Protein AF-A0A8T5IYL7-F1 (afdb_monomer)

pLDDT: mean 80.68, std 19.48, range [31.55, 97.94]

Secondary structure (DSSP, 8-state):
--HHHHHHHHHHHHHHHHHHHHHTT--------SS-SSS---TT----SS---PPP---------EEEE--EEEEEEEEE-TTSSEEEEESSSTT--BSEEETTSPBPP----EEEEE-SSS-EEEEEEE-S--SSHHHHHHSSGGG---TT-EEEEEEEESSTTSB-S-B--SSPEEEEESS-B--EEEEEEEE--S-TT-EEEEEEEEEEETTSPSEEEEEEEEEEEEE---

Mean predicted aligned error: 12.97 Å

Foldseek 3Di:
DDPVVVVVVVVVVVVVVVVVVVVVPPPDPDDPDDDDDPDDPPPDDDPDVDPDPDDDDDDDPKWWDKDKDPQKQKPFWWAFAPVDQKWKDWLVDPPAIRRTAHPVRHGDGRNDWMKMATPMQAWWFKKKAFDPPDFAQCCQQAVDLVLFVDQAWFKWKAKDWPDPPQAPADARHPDTHTQGGSRGGPGMDTGGHTGDNPDPSSMMIMIMMTMHGNSRDTTMGMTGMDMDIDGDDD

Radius of gyration: 25.12 Å; Cα contacts (8 Å, |Δi|>4): 481; chains: 1; bounding box: 51×66×80 Å

Solvent-accessible surface area (backbone atoms only — not comparable to full-atom values): 13372 Å² total; per-residue (Å²): 133,55,81,66,57,57,56,54,53,54,54,52,51,53,53,51,52,52,53,52,58,57,64,77,68,65,83,81,88,70,84,84,84,85,85,73,79,82,88,74,73,78,83,78,84,76,81,64,97,60,95,66,87,75,87,81,85,89,78,84,90,66,45,83,40,72,47,70,47,60,52,55,51,68,70,49,53,27,36,35,41,87,93,41,75,45,16,39,44,43,38,74,52,91,82,58,36,42,46,35,20,30,88,87,66,46,81,41,84,65,87,56,61,27,41,36,32,38,70,22,76,42,40,20,29,34,33,40,28,75,67,74,79,61,66,20,25,24,34,64,59,39,70,33,58,87,56,35,85,57,84,57,15,30,34,27,38,33,28,39,66,74,30,93,67,20,52,76,45,60,64,27,65,85,54,69,43,64,37,19,34,39,88,36,54,60,49,72,37,75,35,23,61,26,31,31,38,86,44,96,65,23,25,36,38,37,26,44,37,37,32,44,32,41,58,30,62,71,43,72,50,73,46,46,50,41,75,49,74,43,77,64,82,132

Sequence (234 aa):
MNKEDHRRAILILFVLALFISLSSTVIILTKTTTLGQNWLSISGAQITSDTGQGNTSLEILANVGIEVINGSVNLGSGYVDSRFGFAVIDTFNSAGELNWLSGSGDATEVNDYHLIRNTGSSPVTLYVSENSGFSNAEEWLCGDASRCPSIVADLKVLAKENEIGSCTGWLRDTLFGNLMSYASRSGTVELCSNFNPVDSSDELKVYYKIVIPQEAPTGTKTLDLLYTAEAVTS

Structure (mmCIF, N/CA/C/O backbone):
data_AF-A0A8T5IYL7-F1
#
_entry.id   AF-A0A8T5IYL7-F1
#
loop_
_atom_site.group_PDB
_atom_site.id
_atom_site.type_symbol
_atom_site.label_atom_id
_atom_site.label_alt_id
_atom_site.label_comp_id
_atom_site.label_asym_id
_atom_site.label_entity_id
_atom_site.label_seq_id
_atom_site.pdbx_PDB_ins_code
_atom_site.Cartn_x
_atom_site.Cartn_y
_atom_site.Cartn_z
_atom_site.occupancy
_atom_site.B_iso_or_equiv
_atom_site.auth_seq_id
_atom_site.auth_comp_id
_atom_site.auth_asym_id
_atom_site.auth_atom_id
_atom_site.pdbx_PDB_model_num
ATOM 1 N N . MET A 1 1 ? -22.932 -51.733 -3.666 1.00 54.38 1 MET A N 1
ATOM 2 C CA . MET A 1 1 ? -22.899 -50.865 -2.471 1.00 54.38 1 MET A CA 1
ATOM 3 C C . MET A 1 1 ? -24.305 -50.338 -2.264 1.00 54.38 1 MET A C 1
ATOM 5 O O . MET A 1 1 ? -24.863 -49.784 -3.207 1.00 54.38 1 MET A O 1
ATOM 9 N N . ASN A 1 2 ? -24.932 -50.670 -1.137 1.00 63.69 2 ASN A N 1
ATOM 10 C CA . ASN A 1 2 ? -26.371 -50.504 -0.966 1.00 63.69 2 ASN A CA 1
ATOM 11 C C . ASN A 1 2 ? -26.696 -49.032 -0.665 1.00 63.69 2 ASN A C 1
ATOM 13 O O . ASN A 1 2 ? -25.879 -48.317 -0.085 1.00 63.69 2 ASN A O 1
ATOM 17 N N . LYS A 1 3 ? -27.882 -48.550 -1.049 1.00 58.09 3 LYS A N 1
ATOM 18 C CA . LYS A 1 3 ? -28.283 -47.134 -0.861 1.00 58.09 3 LYS A CA 1
ATOM 19 C C . LYS A 1 3 ? -28.265 -46.712 0.621 1.00 58.09 3 LYS A C 1
ATOM 21 O O . LYS A 1 3 ? -28.161 -45.530 0.944 1.00 58.09 3 LYS A O 1
ATOM 26 N N . GLU A 1 4 ? -28.333 -47.700 1.507 1.00 63.66 4 GLU A N 1
ATOM 27 C CA . GLU A 1 4 ? -28.215 -47.568 2.956 1.00 63.66 4 GLU A CA 1
ATOM 28 C C . GLU A 1 4 ? -26.775 -47.305 3.433 1.00 63.66 4 GLU A C 1
ATOM 30 O O . GLU A 1 4 ? -26.573 -46.503 4.345 1.00 63.66 4 GLU A O 1
ATOM 35 N N . ASP A 1 5 ? -25.770 -47.881 2.767 1.00 62.25 5 ASP A N 1
ATOM 36 C CA . ASP A 1 5 ? -24.352 -47.713 3.121 1.00 62.25 5 ASP A CA 1
ATOM 37 C C . ASP A 1 5 ? -23.884 -46.275 2.854 1.00 62.25 5 ASP A C 1
ATOM 39 O O . ASP A 1 5 ? -23.114 -45.699 3.623 1.00 62.25 5 ASP A O 1
ATOM 43 N N . HIS A 1 6 ? -24.419 -45.644 1.804 1.00 65.56 6 HIS A N 1
ATOM 44 C CA . HIS A 1 6 ? -24.091 -44.262 1.446 1.00 65.56 6 HIS A CA 1
ATOM 45 C C . HIS A 1 6 ? -24.647 -43.244 2.452 1.00 65.56 6 HIS A C 1
ATOM 47 O O . HIS A 1 6 ? -23.976 -42.273 2.797 1.00 65.56 6 HIS A O 1
ATOM 53 N N . ARG A 1 7 ? -25.853 -43.486 2.984 1.00 64.56 7 ARG A N 1
ATOM 54 C CA . ARG A 1 7 ? -26.456 -42.612 4.005 1.00 64.56 7 ARG A CA 1
ATOM 55 C C . ARG A 1 7 ? -25.714 -42.695 5.335 1.00 64.56 7 ARG A C 1
ATOM 57 O O . ARG A 1 7 ? -25.538 -41.669 5.982 1.00 64.56 7 ARG A O 1
ATOM 64 N N . ARG A 1 8 ? -25.236 -43.885 5.714 1.00 61.97 8 ARG A N 1
ATOM 65 C CA . ARG A 1 8 ? -24.437 -44.077 6.935 1.00 61.97 8 ARG A CA 1
ATOM 66 C C . ARG A 1 8 ? -23.058 -43.418 6.822 1.00 61.97 8 ARG A C 1
ATOM 68 O O . ARG A 1 8 ? -22.632 -42.771 7.771 1.00 61.97 8 ARG A O 1
ATOM 75 N N . ALA A 1 9 ? -22.411 -43.488 5.656 1.00 67.50 9 ALA A N 1
ATOM 76 C CA . ALA A 1 9 ? -21.117 -42.838 5.427 1.00 67.50 9 ALA A CA 1
ATOM 77 C C . ALA A 1 9 ? -21.188 -41.299 5.511 1.00 67.50 9 ALA A C 1
ATOM 79 O O . ALA A 1 9 ? -20.328 -40.677 6.132 1.00 67.50 9 ALA A O 1
ATOM 80 N N . ILE A 1 10 ? -22.238 -40.684 4.951 1.00 68.06 10 ILE A N 1
ATOM 81 C CA . ILE A 1 10 ? -22.428 -39.222 4.992 1.00 68.06 10 ILE A CA 1
ATOM 82 C C . ILE A 1 10 ? -22.706 -38.735 6.423 1.00 68.06 10 ILE A C 1
ATOM 84 O O . ILE A 1 10 ? -22.170 -37.710 6.839 1.00 68.06 10 ILE A O 1
ATOM 88 N N . LEU A 1 11 ? -23.492 -39.486 7.201 1.00 68.00 11 LEU A N 1
ATOM 89 C CA . LEU A 1 11 ? -23.808 -39.140 8.592 1.00 68.00 11 LEU A CA 1
ATOM 90 C C . LEU A 1 11 ? -22.568 -39.203 9.497 1.00 68.00 11 LEU A C 1
ATOM 92 O O . LEU A 1 11 ? -22.389 -38.343 10.355 1.00 68.00 11 LEU A O 1
ATOM 96 N N . ILE A 1 12 ? -21.679 -40.173 9.263 1.00 69.50 12 ILE A N 1
ATOM 97 C CA . ILE A 1 12 ? -20.408 -40.294 9.992 1.00 69.50 12 ILE A CA 1
ATOM 98 C C . ILE A 1 12 ? -19.470 -39.126 9.655 1.00 69.50 12 ILE A C 1
ATOM 100 O O . ILE A 1 12 ? -18.878 -38.548 10.562 1.00 69.50 12 ILE A O 1
ATOM 104 N N . LEU A 1 13 ? -19.380 -38.730 8.381 1.00 65.50 13 LEU A N 1
ATOM 105 C CA . LEU A 1 13 ? -18.574 -37.579 7.951 1.00 65.50 13 LEU A CA 1
ATOM 106 C C . LEU A 1 13 ? -19.064 -36.258 8.559 1.00 65.50 13 LEU A C 1
ATOM 108 O O . LEU A 1 13 ? -18.244 -35.444 8.977 1.00 65.50 13 LEU A O 1
ATOM 112 N N . PHE A 1 14 ? -20.382 -36.068 8.670 1.00 62.00 14 PHE A N 1
ATOM 113 C CA . PHE A 1 14 ? -20.956 -34.862 9.274 1.00 62.00 14 PHE A CA 1
ATOM 114 C C . PHE A 1 14 ? -20.673 -34.770 10.779 1.00 62.00 14 PHE A C 1
ATOM 116 O O . PHE A 1 14 ? -20.307 -33.706 11.270 1.00 62.00 14 PHE A O 1
ATOM 123 N N . VAL A 1 15 ? -20.780 -35.887 11.509 1.00 65.25 15 VAL A N 1
ATOM 124 C CA . VAL A 1 15 ? -20.452 -35.931 12.945 1.00 65.25 15 VAL A CA 1
ATOM 125 C C . VAL A 1 15 ? -18.952 -35.721 13.171 1.00 65.25 15 VAL A C 1
ATOM 127 O O . VAL A 1 15 ? -18.574 -34.999 14.090 1.00 65.25 15 VAL A O 1
ATOM 130 N N . LEU A 1 16 ? -18.093 -36.284 12.314 1.00 54.75 16 LEU A N 1
ATOM 131 C CA . LEU A 1 16 ? -16.644 -36.100 12.412 1.00 54.75 16 LEU A CA 1
ATOM 132 C C . LEU A 1 16 ? -16.235 -34.640 12.151 1.00 54.75 16 LEU A C 1
ATOM 134 O O . LEU A 1 16 ? -15.428 -34.092 12.896 1.00 54.75 16 LEU A O 1
ATOM 138 N N . ALA A 1 17 ? -16.829 -33.990 11.144 1.00 57.19 17 ALA A N 1
ATOM 139 C CA . ALA A 1 17 ? -16.585 -32.578 10.847 1.00 57.19 17 ALA A CA 1
ATOM 140 C C . ALA A 1 17 ? -17.047 -31.656 11.990 1.00 57.19 17 ALA A C 1
ATOM 142 O O . ALA A 1 17 ? -16.350 -30.699 12.319 1.00 57.19 17 ALA A O 1
ATOM 143 N N . LEU A 1 18 ? -18.171 -31.983 12.642 1.00 53.09 18 LEU A N 1
ATOM 144 C CA . LEU A 1 18 ? -18.685 -31.232 13.791 1.00 53.09 18 LEU A CA 1
ATOM 145 C C . LEU A 1 18 ? -17.786 -31.390 15.030 1.00 53.09 18 LEU A C 1
ATOM 147 O O . LEU A 1 18 ? -17.543 -30.425 15.749 1.00 53.09 18 LEU A O 1
ATOM 151 N N . PHE A 1 19 ? -17.234 -32.587 15.259 1.00 52.00 19 PHE A N 1
ATOM 152 C CA . PHE A 1 19 ? -16.251 -32.818 16.324 1.00 52.00 19 PHE A CA 1
ATOM 153 C C . PHE A 1 19 ? -14.925 -32.092 16.066 1.00 52.00 19 PHE A C 1
ATOM 155 O O . PHE A 1 19 ? -14.342 -31.542 16.999 1.00 52.00 19 PHE A O 1
ATOM 162 N N . ILE A 1 20 ? -14.470 -32.042 14.810 1.00 56.50 20 ILE A N 1
ATOM 163 C CA . ILE A 1 20 ? -13.260 -31.299 14.439 1.00 56.50 20 ILE A CA 1
ATOM 164 C C . ILE A 1 20 ? -13.495 -29.789 14.606 1.00 56.50 20 ILE A C 1
ATOM 166 O O . ILE A 1 20 ? -12.650 -29.126 15.206 1.00 56.50 20 ILE A O 1
ATOM 170 N N . SER A 1 21 ? -14.658 -29.249 14.210 1.00 45.28 21 SER A N 1
ATOM 171 C CA . SER A 1 21 ? -14.941 -27.814 14.373 1.00 45.28 21 SER A CA 1
ATOM 172 C C . SER A 1 21 ? -15.102 -27.393 15.839 1.00 45.28 21 SER A C 1
ATOM 174 O O . SER A 1 21 ? -14.687 -26.297 16.201 1.00 45.28 21 SER A O 1
ATOM 176 N N . LEU A 1 22 ? -15.641 -28.261 16.706 1.00 46.72 22 LEU A N 1
ATOM 177 C CA . LEU A 1 22 ? -15.722 -28.012 18.154 1.00 46.72 22 LEU A CA 1
ATOM 178 C C . LEU A 1 22 ? -14.361 -28.133 18.861 1.00 46.72 22 LEU A C 1
ATOM 180 O O . LEU A 1 22 ? -14.156 -27.507 19.899 1.00 46.72 22 LEU A O 1
ATOM 184 N N . SER A 1 23 ? -13.408 -28.880 18.295 1.00 46.22 23 SER A N 1
ATOM 185 C CA . SER A 1 23 ? -12.047 -28.984 18.845 1.00 46.22 23 SER A CA 1
ATOM 186 C C . SER A 1 23 ? -11.139 -27.792 18.508 1.00 46.22 23 SER A C 1
ATOM 188 O O . SER A 1 23 ? -10.131 -27.592 19.182 1.00 46.22 23 SER A O 1
ATOM 190 N N . SER A 1 24 ? -11.505 -26.958 17.527 1.00 38.59 24 SER A N 1
ATOM 191 C CA . SER A 1 24 ? -10.755 -25.743 17.162 1.00 38.59 24 SER A CA 1
ATOM 192 C C . SER A 1 24 ? -11.157 -24.498 17.964 1.00 38.59 24 SER A C 1
ATOM 194 O O . SER A 1 24 ? -10.548 -23.446 17.797 1.00 38.59 24 SER A O 1
ATOM 196 N N . THR A 1 25 ? -12.149 -24.598 18.854 1.00 42.34 25 THR A N 1
ATOM 197 C CA . THR A 1 25 ? -12.584 -23.480 19.712 1.00 42.34 25 THR A CA 1
ATOM 198 C C . THR A 1 25 ? -12.638 -23.881 21.184 1.00 42.34 25 THR A C 1
ATOM 200 O O . THR A 1 25 ? -13.533 -23.491 21.929 1.00 42.34 25 THR A O 1
ATOM 203 N N . VAL A 1 26 ? -11.651 -24.656 21.635 1.00 34.06 26 VAL A N 1
ATOM 204 C CA . VAL A 1 26 ? -11.350 -24.760 23.065 1.00 34.06 26 VAL A CA 1
ATOM 205 C C . VAL A 1 26 ? -10.288 -23.715 23.378 1.00 34.06 26 VAL A C 1
ATOM 207 O O . VAL A 1 26 ? -9.103 -23.912 23.117 1.00 34.06 26 VAL A O 1
ATOM 210 N N . ILE A 1 27 ? -10.718 -22.588 23.945 1.00 38.53 27 ILE A N 1
ATOM 211 C CA . ILE A 1 27 ? -9.824 -21.685 24.671 1.00 38.53 27 ILE A CA 1
ATOM 212 C C . ILE A 1 27 ? -9.329 -22.470 25.886 1.00 38.53 27 ILE A C 1
ATOM 214 O O . ILE A 1 27 ? -10.032 -22.649 26.881 1.00 38.53 27 ILE A O 1
ATOM 218 N N . ILE A 1 28 ? -8.120 -23.008 25.768 1.00 33.62 28 ILE A N 1
ATOM 219 C CA . ILE A 1 28 ? -7.425 -23.696 26.846 1.00 33.62 28 ILE A CA 1
ATOM 220 C C . ILE A 1 28 ? -6.968 -22.637 27.862 1.00 33.62 28 ILE A C 1
ATOM 222 O O . ILE A 1 28 ? -5.931 -22.002 27.703 1.00 33.62 28 ILE A O 1
ATOM 226 N N . LEU A 1 29 ? -7.740 -22.471 28.938 1.00 36.75 29 LEU A N 1
ATOM 227 C CA . LEU A 1 29 ? -7.299 -21.858 30.195 1.00 36.75 29 LEU A CA 1
ATOM 228 C C . LEU A 1 29 ? -6.775 -22.962 31.129 1.00 36.75 29 LEU A C 1
ATOM 230 O O . LEU A 1 29 ? -7.371 -23.274 32.157 1.00 36.75 29 LEU A O 1
ATOM 234 N N . THR A 1 30 ? -5.647 -23.582 30.778 1.00 31.55 30 THR A N 1
ATOM 235 C CA . THR A 1 30 ? -4.881 -24.413 31.723 1.00 31.55 30 THR A CA 1
ATOM 236 C C . THR A 1 30 ? -3.562 -23.734 32.055 1.00 31.55 30 THR A C 1
ATOM 238 O O . THR A 1 30 ? -2.653 -23.705 31.235 1.00 31.55 30 THR A O 1
ATOM 241 N N . LYS A 1 31 ? -3.488 -23.196 33.280 1.00 31.81 31 LYS A N 1
ATOM 242 C CA . LYS A 1 31 ? -2.283 -22.846 34.055 1.00 31.81 31 LYS A CA 1
ATOM 243 C C . LYS A 1 31 ? -1.026 -22.511 33.236 1.00 31.81 31 LYS A C 1
ATOM 245 O O . LYS A 1 31 ? -0.106 -23.313 33.106 1.00 31.81 31 LYS A O 1
ATOM 250 N N . THR A 1 32 ? -0.918 -21.251 32.835 1.00 35.47 32 THR A N 1
ATOM 251 C CA . THR A 1 32 ? 0.358 -20.610 32.508 1.00 35.47 32 THR A CA 1
ATOM 252 C C . THR A 1 32 ? 1.098 -20.231 33.793 1.00 35.47 32 THR A C 1
ATOM 254 O O . THR A 1 32 ? 1.102 -19.079 34.216 1.00 35.47 32 THR A O 1
ATOM 257 N N . THR A 1 33 ? 1.757 -21.190 34.436 1.00 39.25 33 THR A N 1
ATOM 258 C CA . THR A 1 33 ? 2.857 -20.881 35.360 1.00 39.25 33 THR A CA 1
ATOM 259 C C . THR A 1 33 ? 4.155 -21.138 34.615 1.00 39.25 33 THR A C 1
ATOM 261 O O . THR A 1 33 ? 4.595 -22.281 34.615 1.00 39.25 33 THR A O 1
ATOM 264 N N . THR A 1 34 ? 4.693 -20.108 33.936 1.00 39.84 34 THR A N 1
ATOM 265 C CA . THR A 1 34 ? 6.141 -19.796 33.730 1.00 39.84 34 THR A CA 1
ATOM 266 C C . THR A 1 34 ? 6.528 -19.064 32.428 1.00 39.84 34 THR A C 1
ATOM 268 O O . THR A 1 34 ? 7.705 -18.762 32.278 1.00 39.84 34 THR A O 1
ATOM 271 N N . LEU A 1 35 ? 5.614 -18.670 31.526 1.00 42.03 35 LEU A N 1
ATOM 272 C CA . LEU A 1 35 ? 6.013 -17.957 30.284 1.00 42.03 35 LEU A CA 1
ATOM 273 C C . LEU A 1 35 ? 5.145 -16.744 29.874 1.00 42.03 35 LEU A C 1
ATOM 275 O O . LEU A 1 35 ? 5.152 -16.349 28.715 1.00 42.03 35 LEU A O 1
ATOM 279 N N . GLY A 1 36 ? 4.415 -16.115 30.801 1.00 37.59 36 GLY A N 1
ATOM 280 C CA . GLY A 1 36 ? 3.459 -15.041 30.474 1.00 37.59 36 GLY A CA 1
ATOM 281 C C . GLY A 1 36 ? 3.590 -13.762 31.301 1.00 37.59 36 GLY A C 1
ATOM 282 O O . GLY A 1 36 ? 2.573 -13.265 31.765 1.00 37.59 36 GLY A O 1
ATOM 283 N N . GLN A 1 37 ? 4.798 -13.240 31.543 1.00 40.09 37 GLN A N 1
ATOM 284 C CA . GLN A 1 37 ? 4.956 -12.064 32.420 1.00 40.09 37 GLN A CA 1
ATOM 285 C C . GLN A 1 37 ? 4.872 -10.682 31.752 1.00 40.09 37 GLN A C 1
ATOM 287 O O . GLN A 1 37 ? 4.781 -9.708 32.487 1.00 40.09 37 GLN A O 1
ATOM 292 N N . ASN A 1 38 ? 4.820 -10.548 30.420 1.00 41.94 38 ASN A N 1
ATOM 293 C CA . ASN A 1 38 ? 4.967 -9.214 29.803 1.00 41.94 38 ASN A CA 1
ATOM 294 C C . ASN A 1 38 ? 3.818 -8.708 28.922 1.00 41.94 38 ASN A C 1
ATOM 296 O O . ASN A 1 38 ? 3.957 -7.621 28.375 1.00 41.94 38 ASN A O 1
ATOM 300 N N . TRP A 1 39 ? 2.695 -9.418 28.781 1.00 42.41 39 TRP A N 1
ATOM 301 C CA . TRP A 1 39 ? 1.617 -8.930 27.898 1.00 42.41 39 TRP A CA 1
ATOM 302 C C . TRP A 1 39 ? 0.381 -8.391 28.634 1.00 42.41 39 TRP A C 1
ATOM 304 O O . TRP A 1 39 ? -0.306 -7.530 28.102 1.00 42.41 39 TRP A O 1
ATOM 314 N N . LEU A 1 40 ? 0.154 -8.798 29.889 1.00 43.81 40 LEU A N 1
ATOM 315 C CA . LEU A 1 40 ? -0.921 -8.289 30.751 1.00 43.81 40 LEU A CA 1
ATOM 316 C C . LEU A 1 40 ? -0.451 -8.275 32.214 1.00 43.81 40 LEU A C 1
ATOM 318 O O . LEU A 1 40 ? -0.839 -9.111 33.029 1.00 43.81 40 LEU A O 1
ATOM 322 N N . SER A 1 41 ? 0.436 -7.340 32.556 1.00 39.81 41 SER A N 1
ATOM 323 C CA . SER A 1 41 ? 0.739 -7.045 33.959 1.00 39.81 41 SER A CA 1
ATOM 324 C C . SER A 1 41 ? -0.416 -6.230 34.544 1.00 39.81 41 SER A C 1
ATOM 326 O O . SER A 1 41 ? -0.442 -5.006 34.443 1.00 39.81 41 SER A O 1
ATOM 328 N N . ILE A 1 42 ? -1.398 -6.907 35.143 1.00 48.97 42 ILE A N 1
ATOM 329 C CA . ILE A 1 42 ? -2.349 -6.254 36.048 1.00 48.97 42 ILE A CA 1
ATOM 330 C C . ILE A 1 42 ? -1.596 -6.008 37.360 1.00 48.97 42 ILE A C 1
ATOM 332 O O . ILE A 1 42 ? -1.559 -6.859 38.252 1.00 48.97 42 ILE A O 1
ATOM 336 N N . SER A 1 43 ? -0.933 -4.858 37.473 1.00 42.62 43 SER A N 1
ATOM 337 C CA . SER A 1 43 ? -0.319 -4.425 38.727 1.00 42.62 43 SER A CA 1
ATOM 338 C C . SER A 1 43 ? -1.416 -3.980 39.699 1.00 42.62 43 SER A C 1
ATOM 340 O O . SER A 1 43 ? -2.071 -2.971 39.453 1.00 42.62 43 SER A O 1
ATOM 342 N N . GLY A 1 44 ? -1.627 -4.718 40.795 1.00 43.91 44 GLY A N 1
ATOM 343 C CA . GLY A 1 44 ? -2.549 -4.292 41.861 1.00 43.91 44 GLY A CA 1
ATOM 344 C C . GLY A 1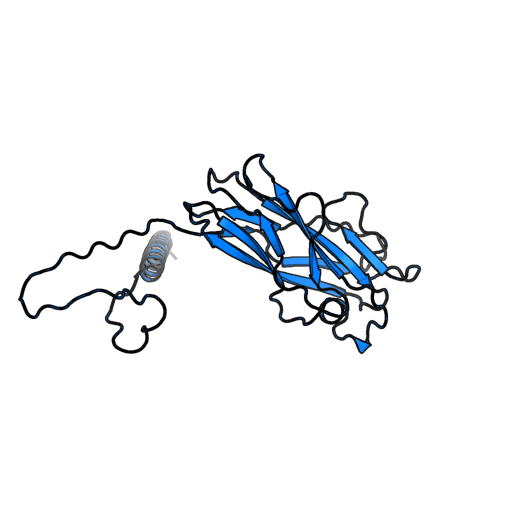 44 ? -3.231 -5.394 42.674 1.00 43.91 44 GLY A C 1
ATOM 345 O O . GLY A 1 44 ? -3.879 -5.081 43.668 1.00 43.91 44 GLY A O 1
ATOM 346 N N . ALA A 1 45 ? -3.092 -6.674 42.314 1.00 42.78 45 ALA A N 1
ATOM 347 C CA . ALA A 1 45 ? -3.678 -7.755 43.108 1.00 42.78 45 ALA A CA 1
ATOM 348 C C . ALA A 1 45 ? -2.910 -7.947 44.431 1.00 42.78 45 ALA A C 1
ATOM 350 O O . ALA A 1 45 ? -1.912 -8.666 44.500 1.00 42.78 45 ALA A O 1
ATOM 351 N N . GLN A 1 46 ? -3.373 -7.286 45.492 1.00 42.97 46 GLN A N 1
ATOM 352 C CA . GLN A 1 46 ? -2.922 -7.532 46.856 1.00 42.97 46 GLN A CA 1
ATOM 353 C C . GLN A 1 46 ? -3.499 -8.878 47.317 1.00 42.97 46 GLN A C 1
ATOM 355 O O . GLN A 1 46 ? -4.687 -8.986 47.610 1.00 42.97 46 GLN A O 1
ATOM 360 N N . ILE A 1 47 ? -2.668 -9.921 47.371 1.00 44.59 47 ILE A N 1
ATOM 361 C CA . ILE A 1 47 ? -3.031 -11.182 48.028 1.00 44.59 47 ILE A CA 1
ATOM 362 C C . ILE A 1 47 ? -2.853 -10.955 49.532 1.00 44.59 47 ILE A C 1
ATOM 364 O O . ILE A 1 47 ? -1.775 -11.181 50.081 1.00 44.59 47 ILE A O 1
ATOM 368 N N . THR A 1 48 ? -3.878 -10.435 50.207 1.00 46.19 48 THR A N 1
ATOM 369 C CA . THR A 1 48 ? -3.941 -10.540 51.667 1.00 46.19 48 THR A CA 1
ATOM 370 C C . THR A 1 48 ? -4.172 -12.008 52.015 1.00 46.19 48 THR A C 1
ATOM 372 O O . THR A 1 48 ? -4.952 -12.700 51.368 1.00 46.19 48 THR A O 1
ATOM 375 N N . SER A 1 49 ? -3.455 -12.520 53.013 1.00 48.28 49 SER A N 1
ATOM 376 C CA . SER A 1 49 ? -3.469 -13.926 53.446 1.00 48.28 49 SER A CA 1
ATOM 377 C C . SER A 1 49 ? -4.785 -14.380 54.099 1.00 48.28 49 SER A C 1
ATOM 379 O O . SER A 1 49 ? -4.801 -15.386 54.805 1.00 48.28 49 SER A O 1
ATOM 381 N N . ASP A 1 50 ? -5.873 -13.643 53.888 1.00 47.12 50 ASP A N 1
ATOM 382 C CA . ASP A 1 50 ? -7.205 -13.997 54.351 1.00 47.12 50 ASP A CA 1
ATOM 383 C C . ASP A 1 50 ? -7.895 -14.851 53.289 1.00 47.12 50 ASP A C 1
ATOM 385 O O . ASP A 1 50 ? -7.879 -14.552 52.098 1.00 47.12 50 ASP A O 1
ATOM 389 N N . THR A 1 51 ? -8.547 -15.922 53.727 1.00 49.50 51 THR A N 1
ATOM 390 C CA . THR A 1 51 ? -9.302 -16.890 52.915 1.00 49.50 51 THR A CA 1
ATOM 391 C C . THR A 1 51 ? -10.579 -16.310 52.280 1.00 49.50 51 THR A C 1
ATOM 393 O O . THR A 1 51 ? -11.561 -17.024 52.083 1.00 49.50 51 THR A O 1
ATOM 396 N N . GLY A 1 52 ? -10.605 -15.011 51.983 1.00 51.66 52 GLY A N 1
ATOM 397 C CA . GLY A 1 52 ? -11.703 -14.346 51.297 1.00 51.66 52 GLY A CA 1
ATOM 398 C C . GLY A 1 52 ? -11.639 -14.610 49.796 1.00 51.66 52 GLY A C 1
ATOM 399 O O . GLY A 1 52 ? -10.668 -14.249 49.136 1.00 51.66 52 GLY A O 1
ATOM 400 N N . GLN A 1 53 ? -12.687 -15.217 49.235 1.00 52.00 53 GLN A N 1
ATOM 401 C CA . GLN A 1 53 ? -12.927 -15.157 47.793 1.00 52.00 53 GLN A CA 1
ATOM 402 C C . GLN A 1 53 ? -13.129 -13.690 47.397 1.00 52.00 53 GLN A C 1
ATOM 404 O O . GLN A 1 53 ? -14.185 -13.110 47.638 1.00 52.00 53 GLN A O 1
ATOM 409 N N . GLY A 1 54 ? -12.099 -13.082 46.813 1.00 54.50 54 GLY A N 1
ATOM 410 C CA . GLY A 1 54 ? -12.219 -11.813 46.111 1.00 54.50 54 GLY A CA 1
ATOM 411 C C . GLY A 1 54 ? -12.720 -12.069 44.695 1.00 54.50 54 GLY A C 1
ATOM 412 O O . GLY A 1 54 ? -12.067 -12.775 43.927 1.00 54.50 54 GLY A O 1
ATOM 413 N N . ASN A 1 55 ? -13.868 -11.500 44.338 1.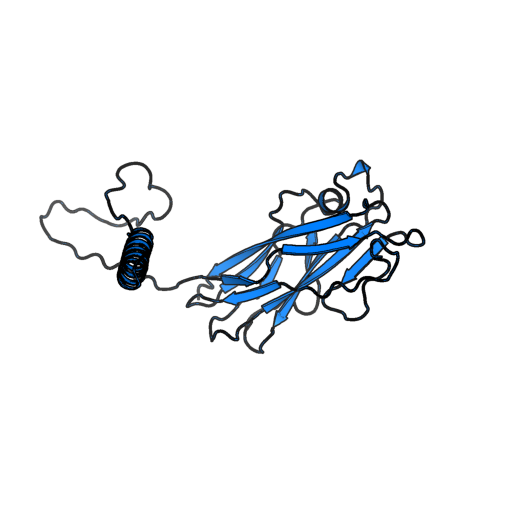00 58.97 55 ASN A N 1
ATOM 414 C CA . ASN A 1 55 ? -14.296 -11.463 42.945 1.00 58.97 55 ASN A CA 1
ATOM 415 C C . ASN A 1 55 ? -13.495 -10.371 42.230 1.00 58.97 55 ASN A C 1
ATOM 417 O O . ASN A 1 55 ? -13.564 -9.205 42.611 1.00 58.97 55 ASN A O 1
ATOM 421 N N . THR A 1 56 ? -12.740 -10.750 41.201 1.00 51.97 56 THR A N 1
ATOM 422 C CA . THR A 1 56 ? -12.149 -9.809 40.244 1.00 51.97 56 THR A CA 1
ATOM 423 C C . THR A 1 56 ? -13.022 -9.790 38.993 1.00 51.97 56 THR A C 1
ATOM 425 O O . THR A 1 56 ? -13.355 -10.850 38.461 1.00 51.97 56 THR A O 1
ATOM 428 N N . SER A 1 57 ? -13.445 -8.607 38.547 1.00 53.75 57 SER A N 1
ATOM 429 C CA . SER A 1 57 ? -14.149 -8.433 37.275 1.00 53.75 57 SER A CA 1
ATOM 430 C C . SER A 1 57 ? -13.196 -7.809 36.264 1.00 53.75 57 SER A C 1
ATOM 432 O O . SER A 1 57 ? -12.739 -6.683 36.452 1.00 53.75 57 SER A O 1
ATO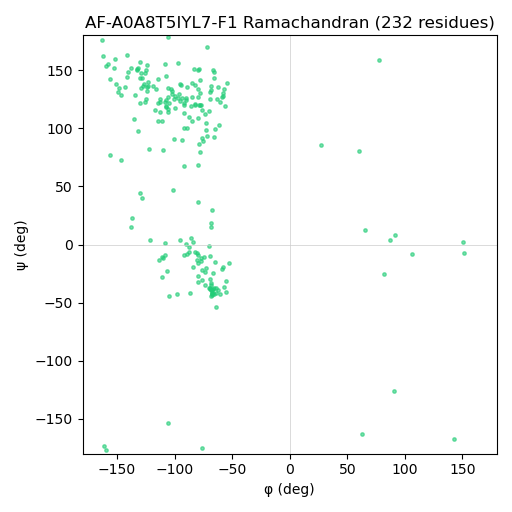M 434 N N . LEU A 1 58 ? -12.905 -8.544 35.195 1.00 57.78 58 LEU A N 1
ATOM 435 C CA . LEU A 1 58 ? -12.243 -8.012 34.013 1.00 57.78 58 LEU A CA 1
ATOM 436 C C . LEU A 1 58 ? -13.329 -7.549 33.040 1.00 57.78 58 LEU A C 1
ATOM 438 O O . LEU A 1 58 ? -14.145 -8.360 32.607 1.00 57.78 58 LEU A O 1
ATOM 442 N N . GLU A 1 59 ? -13.324 -6.266 32.699 1.00 69.56 59 GLU A N 1
ATOM 443 C CA . GLU A 1 59 ? -14.199 -5.693 31.679 1.00 69.56 59 GLU A CA 1
ATOM 444 C C . GLU A 1 59 ? -13.348 -5.251 30.486 1.00 69.56 59 GLU A C 1
ATOM 446 O O . GLU A 1 59 ? -12.376 -4.510 30.642 1.00 69.56 59 GLU A O 1
ATOM 451 N N . ILE A 1 60 ? -13.687 -5.736 29.290 1.00 69.88 60 ILE A N 1
ATOM 452 C CA . ILE A 1 60 ? -13.073 -5.288 28.038 1.00 69.88 60 ILE A CA 1
ATOM 453 C C . ILE A 1 60 ? -13.900 -4.101 27.551 1.00 69.88 60 ILE A C 1
ATOM 455 O O . ILE A 1 60 ? -14.978 -4.280 26.993 1.00 69.88 60 ILE A O 1
ATOM 459 N N . LEU A 1 61 ? -13.400 -2.892 27.800 1.00 69.06 61 LEU A N 1
ATOM 460 C CA . LEU A 1 61 ? -14.109 -1.645 27.489 1.00 69.06 61 LEU A CA 1
ATOM 461 C C . LEU A 1 61 ? -14.088 -1.293 25.994 1.00 69.06 61 LEU A C 1
ATOM 463 O O . LEU A 1 61 ? -14.941 -0.545 25.528 1.00 69.06 61 LEU A O 1
ATOM 467 N N . ALA A 1 62 ? -13.124 -1.831 25.245 1.00 73.56 62 ALA A N 1
ATOM 468 C CA . ALA A 1 62 ? -12.976 -1.599 23.815 1.00 73.56 62 ALA A CA 1
ATOM 469 C C . ALA A 1 62 ? -12.382 -2.834 23.132 1.00 73.56 62 ALA A C 1
ATOM 471 O O . ALA A 1 62 ? -11.403 -3.408 23.616 1.00 73.56 62 ALA A O 1
ATOM 472 N N . ASN A 1 63 ? -12.958 -3.220 21.995 1.00 83.25 63 ASN A N 1
ATOM 473 C CA . ASN A 1 63 ? -12.364 -4.177 21.072 1.00 83.25 63 ASN A CA 1
ATOM 474 C C . ASN A 1 63 ? -11.884 -3.431 19.823 1.00 83.25 63 ASN A C 1
ATOM 476 O O . ASN A 1 63 ? -12.673 -2.744 19.175 1.00 83.25 63 ASN A O 1
ATOM 480 N N . VAL A 1 64 ? -10.605 -3.582 19.486 1.00 88.19 64 VAL A N 1
ATOM 481 C CA . VAL A 1 64 ? -10.014 -3.059 18.251 1.00 88.19 64 VAL A CA 1
ATOM 482 C C . VAL A 1 64 ? -9.913 -4.203 17.257 1.00 88.19 64 VAL A C 1
ATOM 484 O O . VAL A 1 64 ? -9.305 -5.232 17.548 1.00 88.19 64 VAL A O 1
ATOM 487 N N . GLY A 1 65 ? -10.487 -4.017 16.074 1.00 88.56 65 GLY A N 1
ATOM 488 C CA . GLY A 1 65 ? -10.404 -4.987 14.995 1.00 88.56 65 GLY A CA 1
ATOM 489 C C . GLY A 1 65 ? -10.491 -4.289 13.652 1.00 88.56 65 GLY A C 1
ATOM 490 O O . GLY A 1 65 ? -11.298 -3.381 13.477 1.00 88.56 65 GLY A O 1
ATOM 491 N N . ILE A 1 66 ? -9.657 -4.719 12.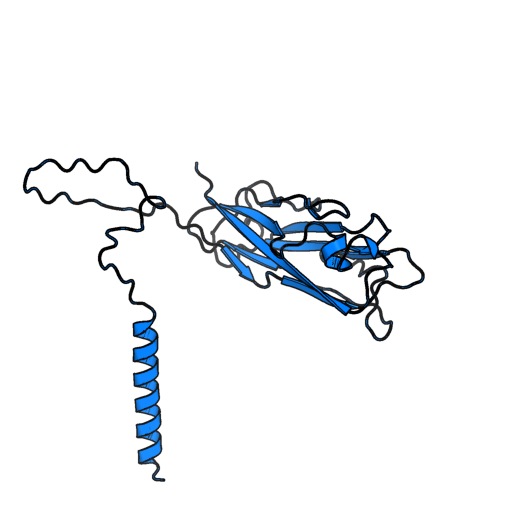714 1.00 93.62 66 ILE A N 1
ATOM 492 C CA . ILE A 1 66 ? -9.765 -4.317 11.318 1.00 93.62 66 ILE A CA 1
ATOM 493 C C . ILE A 1 66 ? -9.812 -5.560 10.440 1.00 93.62 66 ILE A C 1
ATOM 495 O O . ILE A 1 66 ? -9.072 -6.519 10.662 1.00 93.62 66 ILE A O 1
ATOM 499 N N . GLU A 1 67 ? -10.679 -5.531 9.437 1.00 94.19 67 GLU A N 1
ATOM 500 C CA . GLU A 1 67 ? -10.686 -6.494 8.342 1.00 94.19 67 GLU A CA 1
ATOM 501 C C . GLU A 1 67 ? -10.053 -5.823 7.121 1.00 94.19 67 GLU A C 1
ATOM 503 O O . GLU A 1 67 ? -10.425 -4.709 6.751 1.00 94.19 67 GLU A O 1
ATOM 508 N N . VAL A 1 68 ? -9.083 -6.504 6.510 1.00 94.56 68 VAL A N 1
ATOM 509 C CA . VAL A 1 68 ? -8.412 -6.069 5.281 1.00 94.56 68 VAL A CA 1
ATOM 510 C C . VAL A 1 68 ? -8.791 -7.040 4.176 1.00 94.56 68 VAL A C 1
ATOM 512 O O . VAL A 1 68 ? -8.414 -8.212 4.209 1.00 94.56 68 VAL A O 1
ATOM 515 N N . ILE A 1 69 ? -9.521 -6.549 3.184 1.00 92.81 69 ILE A N 1
ATOM 516 C CA . ILE A 1 69 ? -9.891 -7.308 1.995 1.00 92.81 69 ILE A CA 1
ATOM 517 C C . ILE A 1 69 ? -8.925 -6.896 0.890 1.00 92.81 69 ILE A C 1
ATOM 519 O O . ILE A 1 69 ? -8.890 -5.730 0.498 1.00 92.81 69 ILE A O 1
ATOM 523 N N . ASN A 1 70 ? -8.154 -7.877 0.411 1.00 86.62 70 ASN A N 1
ATOM 524 C CA . ASN A 1 70 ? -7.039 -7.715 -0.525 1.00 86.62 70 ASN A CA 1
ATOM 525 C C . ASN A 1 70 ? -5.941 -6.805 0.046 1.00 86.62 70 ASN A C 1
ATOM 527 O O . ASN A 1 70 ? -5.886 -5.634 -0.275 1.00 86.62 70 ASN A O 1
ATOM 531 N N . GLY A 1 71 ? -5.066 -7.332 0.909 1.00 87.88 71 GLY A N 1
ATOM 532 C CA . GLY A 1 71 ? -3.935 -6.571 1.472 1.00 87.88 71 GLY A CA 1
ATOM 533 C C . GLY A 1 71 ? -2.663 -6.566 0.612 1.00 87.88 71 GLY A C 1
ATOM 534 O O . GLY A 1 71 ? -1.624 -6.087 1.070 1.00 87.88 71 GLY A O 1
ATOM 535 N N . SER A 1 72 ? -2.726 -7.134 -0.595 1.00 91.94 72 SER A N 1
ATOM 536 C CA . SER A 1 72 ? -1.577 -7.320 -1.481 1.00 91.94 72 SER A CA 1
ATOM 537 C C . SER A 1 72 ? -1.743 -6.478 -2.736 1.00 91.94 72 SER A C 1
ATOM 539 O O . SER A 1 72 ? -2.696 -6.669 -3.488 1.00 91.94 72 SER A O 1
ATOM 541 N N . VAL A 1 73 ? -0.779 -5.596 -2.977 1.00 91.31 73 VAL A N 1
ATOM 542 C CA . VAL A 1 73 ? -0.624 -4.871 -4.236 1.00 91.31 73 VAL A CA 1
ATOM 543 C C . VAL A 1 73 ? -0.208 -5.876 -5.298 1.00 91.31 73 VAL A C 1
ATOM 545 O O . VAL A 1 73 ? 0.813 -6.545 -5.128 1.00 91.31 73 VAL A O 1
ATOM 548 N N . ASN A 1 74 ? -0.939 -5.963 -6.408 1.00 90.56 74 ASN A N 1
ATOM 549 C CA . ASN A 1 74 ? -0.590 -6.854 -7.513 1.00 90.56 74 ASN A CA 1
ATOM 550 C C . ASN A 1 74 ? -0.725 -6.152 -8.866 1.00 90.56 74 ASN A C 1
ATOM 552 O O . ASN A 1 74 ? -1.820 -5.950 -9.379 1.00 90.56 74 ASN A O 1
ATOM 556 N N . LEU A 1 75 ? 0.416 -5.850 -9.488 1.00 88.12 75 LEU A N 1
ATOM 557 C CA . LEU A 1 75 ? 0.469 -5.136 -10.773 1.00 88.12 75 LEU A CA 1
ATOM 558 C C . LEU A 1 75 ? 0.305 -6.070 -11.980 1.00 88.12 75 LEU A C 1
ATOM 560 O O . LEU A 1 75 ? 0.419 -5.639 -13.130 1.00 88.12 75 LEU A O 1
ATOM 564 N N . GLY A 1 76 ? 0.102 -7.368 -11.730 1.00 86.06 76 GLY A N 1
ATOM 565 C CA . GLY A 1 76 ? 0.180 -8.399 -12.752 1.00 86.06 76 GLY A CA 1
ATOM 566 C C . GLY A 1 76 ? 1.584 -8.491 -13.352 1.00 86.06 76 GLY A C 1
ATOM 567 O O . GLY A 1 76 ? 2.561 -8.021 -12.772 1.00 86.06 76 GLY A O 1
ATOM 568 N N . SER A 1 77 ? 1.694 -9.143 -14.512 1.00 89.31 77 SER A N 1
ATOM 569 C CA . SER A 1 77 ? 2.947 -9.220 -15.269 1.00 89.31 77 SER A CA 1
ATOM 570 C C . SER A 1 77 ? 3.012 -8.106 -16.306 1.00 89.31 77 SER A C 1
ATOM 572 O O . SER A 1 77 ? 2.146 -8.035 -17.178 1.00 89.31 77 SER A O 1
ATOM 574 N N . GLY A 1 78 ? 4.081 -7.315 -16.286 1.00 92.75 78 GLY A N 1
ATOM 575 C CA . GLY A 1 78 ? 4.293 -6.257 -17.271 1.00 92.75 78 GLY A CA 1
ATOM 576 C C . GLY A 1 78 ? 5.736 -5.775 -17.344 1.00 92.75 78 GLY A C 1
ATOM 577 O O . GLY A 1 78 ? 6.644 -6.376 -16.757 1.00 92.75 78 GLY A O 1
ATOM 578 N N . TYR A 1 79 ? 5.943 -4.716 -18.121 1.00 95.06 79 TYR A N 1
ATOM 579 C CA . TYR A 1 79 ? 7.213 -4.016 -18.269 1.00 95.06 79 TYR A CA 1
ATOM 580 C C . TYR A 1 79 ? 6.991 -2.539 -18.61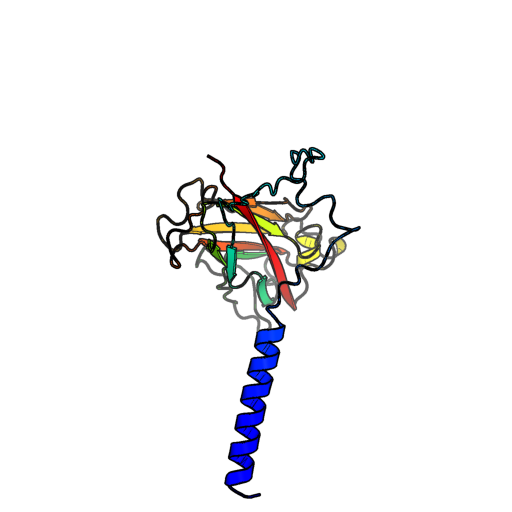8 1.00 95.06 79 TYR A C 1
ATOM 582 O O . TYR A 1 79 ? 5.935 -2.147 -19.114 1.00 95.06 79 TYR A O 1
ATOM 590 N N . VAL A 1 80 ? 8.007 -1.711 -18.374 1.00 95.62 80 VAL A N 1
ATOM 591 C CA . VAL A 1 80 ? 7.987 -0.294 -18.755 1.00 95.62 80 VAL A CA 1
ATOM 592 C C . VAL A 1 80 ? 8.274 -0.153 -20.248 1.00 95.62 80 VAL A C 1
ATOM 594 O O . VAL A 1 80 ? 9.255 -0.701 -20.752 1.00 95.62 80 VAL A O 1
ATOM 597 N N . ASP A 1 81 ? 7.447 0.603 -20.967 1.00 95.38 81 ASP A N 1
ATOM 598 C CA . ASP A 1 81 ? 7.678 0.920 -22.375 1.00 95.38 81 ASP A CA 1
ATOM 599 C C . ASP A 1 81 ? 9.054 1.574 -22.563 1.00 95.38 81 ASP A C 1
ATOM 601 O O . ASP A 1 81 ? 9.320 2.666 -22.066 1.00 95.38 81 ASP A O 1
ATOM 605 N N . SER A 1 82 ? 9.907 0.910 -23.348 1.00 94.38 82 SER A N 1
ATOM 606 C CA . SER A 1 82 ? 11.289 1.311 -23.645 1.00 94.38 82 SER A CA 1
ATOM 607 C C . SER A 1 82 ? 11.476 2.741 -24.176 1.00 94.38 82 SER A C 1
ATOM 609 O O . SER A 1 82 ? 12.598 3.249 -24.184 1.00 94.38 82 SER A O 1
ATOM 611 N N . ARG A 1 83 ? 10.402 3.394 -24.635 1.00 95.31 83 ARG A N 1
ATOM 612 C CA . ARG A 1 83 ? 10.407 4.793 -25.088 1.00 95.31 83 ARG A CA 1
ATOM 613 C C . ARG A 1 83 ? 10.427 5.804 -23.937 1.00 95.31 83 ARG A C 1
ATOM 615 O O . ARG A 1 83 ? 10.683 6.981 -24.186 1.00 95.31 83 ARG A O 1
ATOM 622 N N . PHE A 1 84 ? 10.153 5.368 -22.710 1.00 95.50 84 PHE A N 1
ATOM 623 C CA . PHE A 1 84 ? 10.023 6.215 -21.529 1.00 95.50 84 PHE A CA 1
ATOM 624 C C . PHE A 1 84 ? 10.961 5.745 -20.414 1.00 95.50 84 PHE A C 1
ATOM 626 O O . PHE A 1 84 ? 11.240 4.559 -20.283 1.00 95.50 84 PHE A O 1
ATOM 633 N N . GLY A 1 85 ? 11.417 6.684 -19.580 1.00 95.00 85 GLY A N 1
ATOM 634 C CA . GLY A 1 85 ? 12.313 6.381 -18.455 1.00 95.00 85 GLY A CA 1
ATOM 635 C C . GLY A 1 85 ? 11.620 5.758 -17.237 1.00 95.00 85 GLY A C 1
ATOM 636 O O . GLY A 1 85 ? 12.296 5.300 -16.319 1.00 95.00 85 GLY A O 1
ATOM 637 N N . PHE A 1 86 ? 10.284 5.764 -17.201 1.00 96.25 86 PHE A N 1
ATOM 638 C CA . PHE A 1 86 ? 9.487 5.167 -16.133 1.00 96.25 86 PHE A CA 1
ATOM 639 C C . PHE A 1 86 ? 8.030 4.951 -16.562 1.00 96.25 86 PHE A C 1
ATOM 641 O O . PHE A 1 86 ? 7.530 5.588 -17.500 1.00 96.25 86 PHE A O 1
ATOM 648 N N . ALA A 1 87 ? 7.344 4.093 -15.811 1.00 95.69 87 ALA A N 1
ATOM 649 C CA . ALA A 1 87 ? 5.898 3.950 -15.818 1.00 95.69 87 ALA A CA 1
ATOM 650 C C . ALA A 1 87 ? 5.281 4.498 -14.526 1.00 95.69 87 ALA A C 1
ATOM 652 O O . ALA A 1 87 ? 5.937 4.546 -13.482 1.00 95.69 87 ALA A O 1
ATOM 653 N N . VAL A 1 88 ? 4.013 4.903 -14.596 1.00 95.06 88 VAL A N 1
ATOM 654 C CA . VAL A 1 88 ? 3.222 5.305 -13.427 1.00 95.06 88 VAL A CA 1
ATOM 655 C C . VAL A 1 88 ? 1.945 4.491 -13.398 1.00 95.06 88 VAL A C 1
ATOM 657 O O . VAL A 1 88 ? 1.156 4.559 -14.336 1.00 95.06 88 VAL A O 1
ATOM 660 N N . ILE A 1 89 ? 1.733 3.782 -12.297 1.00 94.19 89 ILE A N 1
ATOM 661 C CA . ILE A 1 89 ? 0.465 3.128 -11.980 1.00 94.19 89 ILE A CA 1
ATOM 662 C C . ILE A 1 89 ? -0.197 3.967 -10.894 1.00 94.19 89 ILE A C 1
ATOM 664 O O . ILE A 1 89 ? 0.410 4.211 -9.853 1.00 94.19 89 ILE A O 1
ATOM 668 N N . ASP A 1 90 ? -1.402 4.464 -11.151 1.00 94.00 90 ASP A N 1
ATOM 669 C CA . ASP A 1 90 ? -2.171 5.302 -10.229 1.00 94.00 90 ASP A CA 1
ATOM 670 C C . ASP A 1 90 ? -3.591 4.748 -10.157 1.00 94.00 90 ASP A C 1
ATOM 672 O O . ASP A 1 90 ? -4.421 5.021 -11.015 1.00 94.00 90 ASP A O 1
ATOM 676 N N . THR A 1 91 ? -3.853 3.952 -9.127 1.00 93.44 91 THR A N 1
ATOM 677 C CA . THR A 1 91 ? -5.127 3.230 -8.981 1.00 93.44 91 THR A CA 1
ATOM 678 C C . THR A 1 91 ? -6.299 4.124 -8.574 1.00 93.44 91 THR A C 1
ATOM 680 O O . THR A 1 91 ? -7.449 3.694 -8.608 1.00 93.44 91 THR A O 1
ATOM 683 N N . PHE A 1 92 ? -6.034 5.374 -8.178 1.00 92.56 92 PHE A N 1
ATOM 684 C CA . PHE A 1 92 ? -7.082 6.330 -7.824 1.00 92.56 92 PHE A CA 1
ATOM 685 C C . PHE A 1 92 ? -7.600 7.084 -9.051 1.00 92.56 92 PHE A C 1
ATOM 687 O O . PHE A 1 92 ? -8.801 7.323 -9.184 1.00 92.56 92 PHE A O 1
ATOM 694 N N . ASN A 1 93 ? -6.693 7.497 -9.939 1.00 84.31 93 ASN A N 1
ATOM 695 C CA . ASN A 1 93 ? -7.045 8.287 -11.111 1.00 84.31 93 ASN A CA 1
ATOM 696 C C . ASN A 1 93 ? -7.239 7.386 -12.332 1.00 84.31 93 ASN A C 1
ATOM 698 O O . ASN A 1 93 ? -6.301 6.749 -12.793 1.00 84.31 93 ASN A O 1
ATOM 702 N N . SER A 1 94 ? -8.408 7.457 -12.969 1.00 66.00 94 SER A N 1
ATOM 703 C CA . SER A 1 94 ? -8.717 6.731 -14.213 1.00 66.00 94 SER A CA 1
ATOM 704 C C . SER A 1 94 ? -7.939 7.218 -15.448 1.00 66.00 94 SER A C 1
ATOM 706 O O . SER A 1 94 ? -8.347 6.954 -16.577 1.00 66.00 94 SER A O 1
ATOM 708 N N . ALA A 1 95 ? -6.866 7.997 -15.272 1.00 61.97 95 ALA A N 1
ATOM 709 C CA . ALA A 1 95 ? -6.037 8.490 -16.371 1.00 61.97 95 ALA A CA 1
ATOM 710 C C . ALA A 1 95 ? -5.203 7.375 -17.035 1.00 61.97 95 ALA A C 1
ATOM 712 O O . ALA A 1 95 ? -4.514 7.643 -18.019 1.00 61.97 95 ALA A O 1
ATOM 713 N N . GLY A 1 96 ? -5.314 6.143 -16.529 1.00 64.25 96 GLY A N 1
ATOM 714 C CA . GLY A 1 96 ? -4.629 4.968 -17.035 1.00 64.25 96 GLY A CA 1
ATOM 715 C C . GLY A 1 96 ? -3.172 4.923 -16.600 1.00 64.25 96 GLY A C 1
ATOM 716 O O . GLY A 1 96 ? -2.545 5.924 -16.239 1.00 64.25 96 GLY A O 1
ATOM 717 N N . GLU A 1 97 ? -2.631 3.722 -16.639 1.00 78.06 97 GLU A N 1
ATOM 718 C CA . GLU A 1 97 ? -1.252 3.412 -16.343 1.00 78.06 97 GLU A CA 1
ATOM 719 C C . GLU A 1 97 ? -0.398 3.983 -17.463 1.00 78.06 97 GLU A C 1
ATOM 721 O O . GLU A 1 97 ? -0.463 3.580 -18.628 1.00 78.06 97 GLU A O 1
ATOM 726 N N . LEU A 1 98 ? 0.427 4.959 -17.111 1.00 86.94 98 LEU A N 1
ATOM 727 C CA . LEU A 1 98 ? 1.314 5.577 -18.074 1.00 86.94 98 LEU A CA 1
ATOM 728 C C . LEU A 1 98 ? 2.496 4.641 -18.292 1.00 86.94 98 LEU A C 1
ATOM 730 O O . LEU A 1 98 ? 3.249 4.372 -17.360 1.00 86.94 98 LEU A O 1
ATOM 734 N N . ASN A 1 99 ? 2.681 4.191 -19.532 1.00 92.75 99 ASN A N 1
ATOM 735 C CA . ASN A 1 99 ? 3.859 3.453 -20.002 1.00 92.75 99 ASN A CA 1
ATOM 736 C C . ASN A 1 99 ? 4.072 2.063 -19.370 1.00 92.75 99 ASN A C 1
ATOM 738 O O . ASN A 1 99 ? 5.146 1.490 -19.549 1.00 92.75 99 ASN A O 1
ATOM 742 N N . TRP A 1 100 ? 3.090 1.506 -18.654 1.00 93.31 100 TRP A N 1
ATOM 743 C CA . TRP A 1 100 ? 3.121 0.116 -18.189 1.00 93.31 100 TRP A CA 1
ATOM 744 C C . TRP A 1 100 ? 2.437 -0.787 -19.218 1.00 93.31 100 TRP A C 1
ATOM 746 O O . TRP A 1 100 ? 1.235 -0.674 -19.471 1.00 93.31 100 TRP A O 1
ATOM 756 N N . LEU A 1 101 ? 3.217 -1.663 -19.848 1.00 93.44 101 LEU A N 1
ATOM 757 C CA . LEU A 1 101 ? 2.744 -2.567 -20.890 1.00 93.44 101 LEU A CA 1
ATOM 758 C C . LEU A 1 101 ? 2.664 -4.000 -20.371 1.00 93.44 101 LEU A C 1
ATOM 760 O O . LEU A 1 101 ? 3.501 -4.456 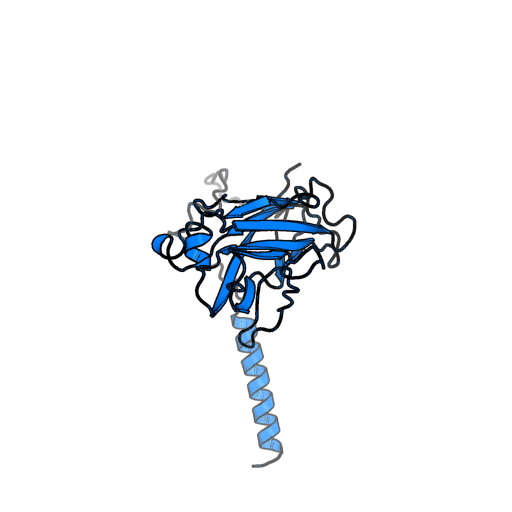-19.591 1.00 93.44 101 LEU A O 1
ATOM 764 N N . SER A 1 102 ? 1.665 -4.725 -20.855 1.00 91.06 102 SER A N 1
ATOM 765 C CA . SER A 1 102 ? 1.514 -6.161 -20.629 1.00 91.06 102 SER A CA 1
ATOM 766 C C . SER A 1 102 ? 2.561 -6.942 -21.425 1.00 91.06 102 SER A C 1
ATOM 768 O O . SER A 1 102 ? 3.216 -6.406 -22.316 1.00 91.06 102 SER A O 1
ATOM 770 N N . GLY A 1 103 ? 2.687 -8.249 -21.176 1.00 85.25 103 GLY A N 1
ATOM 771 C CA . GLY A 1 103 ? 3.599 -9.112 -21.940 1.00 85.25 103 GLY A CA 1
ATOM 772 C C . GLY A 1 103 ? 3.346 -9.156 -23.459 1.00 85.25 103 GLY A C 1
ATOM 773 O O . GLY A 1 103 ? 4.256 -9.521 -24.200 1.00 85.25 103 GLY A O 1
ATOM 774 N N . SER A 1 104 ? 2.152 -8.777 -23.936 1.00 87.88 104 SER A N 1
ATOM 775 C CA . SER A 1 104 ? 1.833 -8.643 -25.369 1.00 87.88 104 SER A CA 1
ATOM 776 C C . SER A 1 104 ? 2.169 -7.265 -25.950 1.00 87.88 104 SER A C 1
ATOM 778 O O . SER A 1 104 ? 2.087 -7.085 -27.163 1.00 87.88 104 SER A O 1
ATOM 780 N N . GLY A 1 105 ? 2.576 -6.308 -25.112 1.00 88.38 105 GLY A N 1
ATOM 781 C CA . GLY A 1 105 ? 2.851 -4.924 -25.499 1.00 88.38 105 GLY A CA 1
ATOM 782 C C . GLY A 1 105 ? 1.624 -4.010 -25.482 1.00 88.38 105 GLY A C 1
ATOM 783 O O . GLY A 1 105 ? 1.742 -2.841 -25.844 1.00 88.38 105 GLY A O 1
ATOM 784 N N . ASP A 1 106 ? 0.466 -4.514 -25.048 1.00 88.12 106 ASP A N 1
ATOM 785 C CA . ASP A 1 106 ? -0.753 -3.718 -24.890 1.00 88.12 106 ASP A CA 1
ATOM 786 C C . ASP A 1 106 ? -0.718 -2.917 -23.584 1.00 88.12 106 ASP A C 1
ATOM 788 O O . ASP A 1 106 ? -0.137 -3.369 -22.590 1.00 88.12 106 ASP A O 1
ATOM 792 N N . ALA A 1 107 ? -1.374 -1.753 -23.568 1.00 83.94 107 ALA A N 1
ATOM 793 C CA . ALA A 1 107 ? -1.590 -0.996 -22.337 1.00 83.94 107 ALA A CA 1
ATOM 794 C C . ALA A 1 107 ? -2.335 -1.868 -21.314 1.00 83.94 107 ALA A C 1
ATOM 796 O O . ALA A 1 107 ? -3.306 -2.544 -21.659 1.00 83.94 107 ALA A O 1
ATOM 797 N N . THR A 1 108 ? -1.855 -1.875 -20.072 1.00 82.31 108 THR A N 1
ATOM 798 C CA . THR A 1 108 ? -2.468 -2.651 -18.985 1.00 82.31 108 THR A CA 1
ATOM 799 C C . THR A 1 108 ? -3.268 -1.725 -18.098 1.00 82.31 108 THR A C 1
ATOM 801 O O . THR A 1 108 ? -2.711 -0.723 -17.676 1.00 82.31 108 THR A O 1
ATOM 804 N N . GLU A 1 109 ? -4.510 -2.097 -17.784 1.00 81.75 109 GLU A N 1
ATOM 805 C CA . GLU A 1 109 ? -5.295 -1.451 -16.730 1.00 81.75 109 GLU A CA 1
ATOM 806 C C . GLU A 1 109 ? -5.094 -2.192 -15.402 1.00 81.75 109 GLU A C 1
ATOM 808 O O . GLU A 1 109 ? -5.355 -3.394 -15.304 1.00 81.75 109 GLU A O 1
ATOM 813 N N . VAL A 1 110 ? -4.611 -1.486 -14.386 1.00 86.19 110 VAL A N 1
ATOM 814 C CA . VAL A 1 110 ? -4.416 -1.950 -13.011 1.00 86.19 110 VAL A CA 1
ATOM 815 C C . VAL A 1 110 ? -5.449 -1.231 -12.148 1.00 86.19 110 VAL A C 1
ATOM 817 O O . VAL A 1 110 ? -5.185 -0.231 -11.487 1.00 86.19 110 VAL A O 1
ATOM 820 N N . ASN A 1 111 ? -6.667 -1.766 -12.162 1.00 84.50 111 ASN A N 1
ATOM 821 C CA . ASN A 1 111 ? -7.742 -1.303 -11.294 1.00 84.50 111 ASN A CA 1
ATOM 822 C C . ASN A 1 111 ? -7.771 -2.149 -10.019 1.00 84.50 111 ASN A C 1
ATOM 824 O O . ASN A 1 111 ? -8.411 -3.201 -9.974 1.00 84.50 111 ASN A O 1
ATOM 828 N N . ASP A 1 112 ? -7.036 -1.704 -9.008 1.00 89.69 112 ASP A N 1
ATOM 829 C CA . ASP A 1 112 ? -6.912 -2.407 -7.737 1.00 89.69 112 ASP A CA 1
ATOM 830 C C . ASP A 1 112 ? -6.909 -1.423 -6.563 1.00 89.69 112 ASP A C 1
ATOM 832 O O . ASP A 1 112 ? -6.487 -0.276 -6.676 1.00 89.69 112 ASP A O 1
ATOM 836 N N . TYR A 1 113 ? -7.435 -1.861 -5.429 1.00 94.38 113 TYR A N 1
ATOM 837 C CA . TYR A 1 113 ? -7.494 -1.097 -4.191 1.00 94.38 113 TYR A CA 1
ATOM 838 C C . TYR A 1 113 ? -7.689 -2.063 -3.030 1.00 94.38 113 TYR A C 1
ATOM 840 O O . TYR A 1 113 ? -8.298 -3.126 -3.166 1.00 94.38 113 TYR A O 1
ATOM 848 N N . HIS A 1 114 ? -7.231 -1.661 -1.851 1.00 95.69 114 HIS A N 1
ATOM 849 C CA . HIS A 1 114 ? -7.470 -2.431 -0.637 1.00 95.69 114 HIS A CA 1
ATOM 850 C C . HIS A 1 114 ? -8.713 -1.884 0.059 1.00 95.69 114 HIS A C 1
ATOM 852 O O . HIS A 1 114 ? -8.893 -0.667 0.142 1.00 95.69 114 HIS A O 1
ATOM 858 N N . LEU A 1 115 ? -9.577 -2.765 0.554 1.00 95.44 115 LEU A N 1
ATOM 859 C CA . LEU A 1 115 ? -10.785 -2.373 1.274 1.00 95.44 115 LEU A CA 1
ATOM 860 C C . LEU A 1 115 ? -10.614 -2.700 2.755 1.00 95.44 115 LEU A C 1
ATOM 862 O O . LEU A 1 115 ? -10.346 -3.847 3.112 1.00 95.44 115 LEU A O 1
ATOM 866 N N . ILE A 1 116 ? -10.747 -1.688 3.606 1.00 95.88 116 ILE A N 1
ATOM 867 C CA . ILE A 1 116 ? -10.529 -1.794 5.049 1.00 95.88 116 ILE A CA 1
ATOM 868 C C . ILE A 1 116 ? -11.842 -1.524 5.772 1.00 95.88 116 ILE A C 1
ATOM 870 O O . ILE A 1 116 ? -12.508 -0.536 5.468 1.00 95.88 116 ILE A O 1
ATOM 874 N N . ARG A 1 117 ? -12.183 -2.369 6.746 1.00 94.81 117 ARG A N 1
ATOM 875 C CA . ARG A 1 117 ? -13.358 -2.223 7.621 1.00 94.81 117 ARG A CA 1
ATOM 876 C C . ARG A 1 117 ? -12.938 -2.195 9.078 1.00 94.81 117 ARG A C 1
ATOM 878 O O . ARG A 1 117 ? -12.072 -2.978 9.472 1.00 94.81 117 ARG A O 1
ATOM 885 N N . ASN A 1 118 ? -13.565 -1.345 9.886 1.00 93.06 118 ASN A N 1
ATOM 886 C CA . ASN A 1 118 ? -13.425 -1.416 11.337 1.00 93.06 118 ASN A CA 1
ATOM 887 C C . ASN A 1 118 ? -14.432 -2.443 11.871 1.00 93.06 118 ASN A C 1
ATOM 889 O O . ASN A 1 118 ? -15.632 -2.200 11.904 1.00 93.06 118 ASN A O 1
ATOM 893 N N . THR A 1 119 ? -13.939 -3.609 12.283 1.00 91.69 119 THR A N 1
ATOM 894 C CA . THR A 1 119 ? -14.757 -4.680 12.876 1.00 91.69 119 THR A CA 1
ATOM 895 C C . THR A 1 119 ? -14.757 -4.632 14.406 1.00 91.69 119 THR A C 1
ATOM 897 O O . THR A 1 119 ? -15.243 -5.556 15.061 1.00 91.69 119 THR A O 1
ATOM 900 N N . GLY A 1 120 ? -14.114 -3.616 14.983 1.00 89.50 120 GLY A N 1
ATOM 901 C CA . GLY A 1 120 ? -14.069 -3.3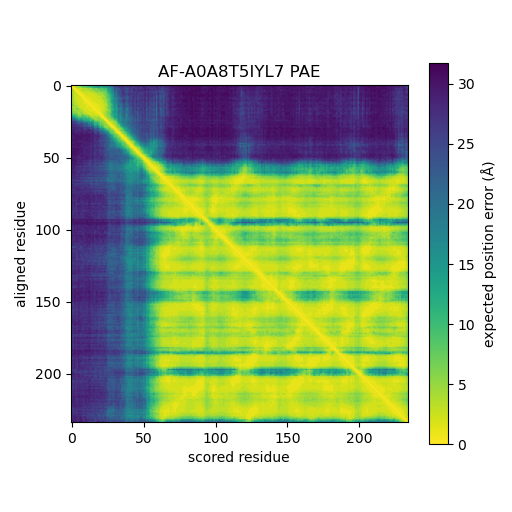63 16.412 1.00 89.50 120 GLY A CA 1
ATOM 902 C C . GLY A 1 120 ? -15.365 -2.758 16.946 1.00 89.50 120 GLY A C 1
ATOM 903 O O . GLY A 1 120 ? -16.359 -2.610 16.246 1.00 89.50 120 GLY A O 1
ATOM 904 N N . SER A 1 121 ? -15.346 -2.402 18.226 1.00 89.00 121 SER A N 1
ATOM 905 C CA . SER A 1 121 ? -16.445 -1.704 18.906 1.00 89.00 121 SER A CA 1
ATOM 906 C C . SER A 1 121 ? -16.111 -0.247 19.225 1.00 89.00 121 SER A C 1
ATOM 908 O O . SER A 1 121 ? -16.893 0.438 19.882 1.00 89.00 121 SER A O 1
ATOM 910 N N . SER A 1 122 ? -14.920 0.215 18.842 1.00 91.06 122 SER A N 1
ATOM 911 C CA . SER A 1 122 ? -14.427 1.554 19.147 1.00 91.06 122 SER A CA 1
ATOM 912 C C . SER A 1 122 ? -13.739 2.172 17.932 1.00 91.06 122 SER A C 1
ATOM 914 O O . SER A 1 122 ? -13.206 1.435 17.096 1.00 91.06 122 SER A O 1
ATOM 916 N N . PRO A 1 123 ? -13.734 3.509 17.817 1.00 93.88 123 PRO A N 1
ATOM 917 C CA . PRO A 1 123 ? -12.989 4.170 16.763 1.00 93.88 123 PRO A CA 1
ATOM 918 C C . PRO A 1 123 ? -11.479 3.974 16.911 1.00 93.88 123 PRO A C 1
ATOM 920 O O . PRO A 1 123 ? -10.953 3.854 18.025 1.00 93.88 123 PRO A O 1
ATOM 923 N N . VAL A 1 124 ? -10.785 3.937 15.775 1.00 94.88 124 VAL A N 1
ATOM 924 C CA . VAL A 1 124 ? -9.345 3.654 15.716 1.00 94.88 124 VAL A CA 1
ATOM 925 C C . VAL A 1 124 ? -8.606 4.640 14.825 1.00 94.88 124 VAL A C 1
ATOM 927 O O . VAL A 1 124 ? -9.153 5.122 13.835 1.00 94.88 124 VAL A O 1
ATOM 930 N N . THR A 1 125 ? -7.334 4.881 15.120 1.00 96.81 125 THR A N 1
ATOM 931 C CA . THR A 1 125 ? -6.418 5.461 14.141 1.00 96.81 125 THR A CA 1
ATOM 932 C C . THR A 1 125 ? -5.903 4.349 13.239 1.00 96.81 125 THR A C 1
ATOM 934 O O . THR A 1 125 ? -5.311 3.381 13.720 1.00 96.81 125 THR A O 1
ATOM 937 N N . LEU A 1 126 ? -6.141 4.475 11.934 1.00 97.25 126 LEU A N 1
ATOM 938 C CA . LEU A 1 126 ? -5.716 3.512 10.924 1.00 97.25 126 LEU A CA 1
ATOM 939 C C . LEU A 1 126 ? -4.398 3.947 10.285 1.00 97.25 126 LEU A C 1
ATOM 941 O O . LEU A 1 126 ? -4.276 5.050 9.740 1.00 97.25 126 LEU A O 1
ATOM 945 N N . TYR A 1 127 ? -3.455 3.016 10.260 1.00 97.88 127 TYR A N 1
ATOM 946 C CA . TYR A 1 127 ? -2.145 3.171 9.658 1.00 97.88 127 TYR A CA 1
ATOM 947 C C . TYR A 1 127 ? -1.880 2.086 8.613 1.00 97.88 127 TYR A C 1
ATOM 949 O O . TYR A 1 127 ? -2.416 0.980 8.694 1.00 97.88 127 TYR A O 1
ATOM 957 N N . VAL A 1 128 ? -1.003 2.393 7.660 1.00 97.62 128 VAL A N 1
ATOM 958 C CA . VAL A 1 128 ? -0.450 1.432 6.703 1.00 97.62 128 VAL A CA 1
ATOM 959 C C . VAL A 1 128 ? 1.070 1.530 6.659 1.00 97.62 128 VAL A C 1
ATOM 961 O O . VAL A 1 128 ? 1.639 2.618 6.751 1.00 97.62 128 VAL A O 1
ATOM 964 N N . SER A 1 129 ? 1.735 0.395 6.508 1.00 95.50 129 SER A N 1
ATOM 965 C CA . SER A 1 129 ? 3.178 0.285 6.324 1.00 95.50 129 SER A CA 1
ATOM 966 C C . SER A 1 129 ? 3.509 -0.816 5.315 1.00 95.50 129 SER A C 1
ATOM 968 O O . SER A 1 129 ? 2.678 -1.660 4.979 1.00 95.50 129 SER A O 1
ATOM 970 N N . GLU A 1 130 ? 4.733 -0.801 4.798 1.00 91.88 130 GLU A N 1
ATOM 971 C CA . GLU A 1 130 ? 5.279 -1.937 4.054 1.00 91.88 130 GLU A CA 1
ATOM 972 C C . GLU A 1 130 ? 5.821 -2.988 5.041 1.00 91.88 130 GLU A C 1
ATOM 974 O O . GLU A 1 130 ? 6.460 -2.632 6.035 1.00 91.88 130 GLU A O 1
ATOM 979 N N . ASN A 1 131 ? 5.551 -4.276 4.784 1.00 85.50 131 ASN A N 1
ATOM 980 C CA . ASN A 1 131 ? 5.961 -5.387 5.660 1.00 85.50 131 ASN A CA 1
ATOM 981 C C . ASN A 1 131 ? 6.510 -6.611 4.899 1.00 85.50 131 ASN A C 1
ATOM 983 O O . ASN A 1 131 ? 6.635 -7.699 5.454 1.00 85.50 131 ASN A O 1
ATOM 987 N N . SER A 1 132 ? 6.839 -6.446 3.622 1.00 85.38 132 SER A N 1
ATOM 988 C CA . SER A 1 132 ? 7.405 -7.500 2.773 1.00 85.38 132 SER A CA 1
ATOM 989 C C . SER A 1 132 ? 8.924 -7.658 2.948 1.00 85.38 132 SER A C 1
ATOM 991 O O . SER A 1 132 ? 9.508 -8.606 2.428 1.00 85.38 132 SER A O 1
ATOM 993 N N . GLY A 1 133 ? 9.565 -6.769 3.715 1.00 88.38 133 GLY A N 1
ATOM 994 C CA . GLY A 1 133 ? 10.981 -6.858 4.076 1.00 88.38 133 GLY A CA 1
ATOM 995 C C . GLY A 1 133 ? 11.918 -6.124 3.120 1.00 88.38 133 GLY A C 1
ATOM 996 O O . GLY A 1 133 ? 13.131 -6.244 3.275 1.00 88.38 133 GLY A O 1
ATOM 997 N N . PHE A 1 134 ? 11.379 -5.352 2.172 1.00 91.94 134 PHE A N 1
ATOM 998 C CA . PHE A 1 134 ? 12.184 -4.524 1.279 1.00 91.94 134 PHE A CA 1
ATOM 999 C C . PHE A 1 134 ? 12.658 -3.253 1.991 1.00 91.94 134 PHE A C 1
ATOM 1001 O O . PHE A 1 134 ? 11.934 -2.622 2.765 1.00 91.94 134 PHE A O 1
ATOM 1008 N N . SER A 1 135 ? 13.890 -2.843 1.714 1.00 92.06 135 SER A N 1
ATOM 1009 C CA . SER A 1 135 ? 14.501 -1.654 2.315 1.00 92.06 135 SER A CA 1
ATOM 1010 C C . SER A 1 135 ? 14.034 -0.360 1.647 1.00 92.06 135 SER A C 1
ATOM 1012 O O . SER A 1 135 ? 14.072 0.705 2.269 1.00 92.06 135 SER A O 1
ATOM 1014 N N . ASN A 1 136 ? 13.644 -0.433 0.371 1.00 93.81 136 ASN A N 1
ATOM 1015 C CA . ASN A 1 136 ? 13.218 0.690 -0.460 1.00 93.81 136 ASN A CA 1
ATOM 1016 C C . ASN A 1 136 ? 12.458 0.204 -1.716 1.00 93.81 136 ASN A C 1
ATOM 1018 O O . ASN A 1 136 ? 12.334 -0.998 -1.966 1.00 93.81 136 ASN A O 1
ATOM 1022 N N . ALA A 1 137 ? 11.951 1.150 -2.512 1.00 95.00 137 ALA A N 1
ATOM 1023 C CA . ALA A 1 137 ? 11.173 0.843 -3.711 1.00 95.00 137 ALA A CA 1
ATOM 1024 C C . ALA A 1 137 ? 12.016 0.217 -4.840 1.00 95.00 137 ALA A C 1
ATOM 1026 O O . ALA A 1 137 ? 11.485 -0.574 -5.617 1.00 95.00 137 ALA A O 1
ATOM 1027 N N . GLU A 1 138 ? 13.313 0.534 -4.939 1.00 94.88 138 GLU A N 1
ATOM 1028 C CA . GLU A 1 138 ? 14.206 -0.069 -5.942 1.00 94.88 138 GLU A CA 1
ATOM 1029 C C . GLU A 1 138 ? 14.426 -1.559 -5.670 1.00 94.88 138 GLU A C 1
ATOM 1031 O O . GLU A 1 138 ? 14.341 -2.373 -6.586 1.00 94.88 138 GLU A O 1
ATOM 1036 N N . GLU A 1 139 ? 14.655 -1.943 -4.413 1.00 93.88 139 GLU A N 1
ATOM 1037 C CA . GLU A 1 139 ? 14.821 -3.344 -4.025 1.00 93.88 139 GLU A CA 1
ATOM 1038 C C . GLU A 1 139 ? 13.566 -4.155 -4.360 1.00 93.88 139 GLU A C 1
ATOM 1040 O O . GLU A 1 139 ? 13.664 -5.235 -4.941 1.00 93.88 139 GLU A O 1
ATOM 1045 N N . TRP A 1 140 ? 12.383 -3.601 -4.087 1.00 94.06 140 TRP A N 1
ATOM 1046 C CA . TRP A 1 140 ? 11.123 -4.242 -4.449 1.00 94.06 140 TRP A CA 1
ATOM 1047 C C . TRP A 1 140 ? 10.940 -4.375 -5.970 1.00 94.06 140 TRP A C 1
ATOM 1049 O O . TRP A 1 140 ? 10.689 -5.466 -6.489 1.00 94.06 140 TRP A O 1
ATOM 1059 N N . LEU A 1 141 ? 11.052 -3.269 -6.708 1.00 95.19 141 LEU A N 1
ATOM 1060 C CA . LEU A 1 141 ? 10.708 -3.242 -8.131 1.00 95.19 141 LEU A CA 1
ATOM 1061 C C . LEU A 1 141 ? 11.784 -3.895 -9.006 1.00 95.19 141 LEU A C 1
ATOM 1063 O O . LEU A 1 141 ? 11.459 -4.492 -10.038 1.00 95.19 141 LEU A O 1
ATOM 1067 N N . CYS A 1 142 ? 13.046 -3.823 -8.592 1.00 93.56 142 CYS A N 1
ATOM 1068 C CA . CYS A 1 142 ? 14.206 -4.209 -9.393 1.00 93.56 142 CYS A CA 1
ATOM 1069 C C . CYS A 1 142 ? 14.959 -5.428 -8.850 1.00 93.56 142 CYS A C 1
ATOM 1071 O O . CYS A 1 142 ? 15.769 -6.019 -9.569 1.00 93.56 142 CYS A O 1
ATOM 1073 N N . GLY A 1 143 ? 14.677 -5.840 -7.612 1.00 90.56 143 GLY A N 1
ATOM 1074 C CA . GLY A 1 143 ? 15.359 -6.924 -6.903 1.00 90.56 143 GLY A CA 1
ATOM 1075 C C . GLY A 1 143 ? 16.674 -6.495 -6.248 1.00 90.56 143 GLY A C 1
ATOM 1076 O O . GLY A 1 143 ? 17.090 -7.109 -5.273 1.00 90.56 143 GLY A O 1
ATOM 1077 N N . ASP A 1 144 ? 17.326 -5.451 -6.767 1.00 84.19 144 ASP A N 1
ATOM 1078 C CA . ASP A 1 144 ? 18.454 -4.771 -6.136 1.00 84.19 144 ASP A CA 1
ATOM 1079 C C . ASP A 1 144 ? 18.598 -3.336 -6.686 1.00 84.19 144 ASP A C 1
ATOM 1081 O O . ASP A 1 144 ? 18.191 -3.046 -7.814 1.00 84.19 144 ASP A O 1
ATOM 1085 N N . ALA A 1 145 ? 19.204 -2.442 -5.898 1.00 76.25 145 ALA A N 1
ATOM 1086 C CA . ALA A 1 145 ? 19.441 -1.048 -6.293 1.00 76.25 145 ALA A CA 1
ATOM 1087 C C . ALA A 1 145 ? 20.453 -0.904 -7.451 1.00 76.25 145 ALA A C 1
ATOM 1089 O O . ALA A 1 145 ? 20.429 0.067 -8.199 1.00 76.25 145 ALA A O 1
ATOM 1090 N N . SER A 1 146 ? 21.350 -1.878 -7.651 1.00 82.88 146 SER A N 1
ATOM 1091 C CA . SER A 1 146 ? 22.353 -1.815 -8.727 1.00 82.88 146 SER A CA 1
ATOM 1092 C C . SER A 1 146 ? 21.764 -2.037 -10.125 1.00 82.88 146 SER A C 1
ATOM 1094 O O . SER A 1 146 ? 22.369 -1.633 -11.119 1.00 82.88 146 SER A O 1
ATOM 1096 N N . ARG A 1 147 ? 20.579 -2.653 -10.207 1.00 83.81 147 ARG A N 1
ATOM 1097 C CA . ARG A 1 147 ? 19.826 -2.892 -11.445 1.00 83.81 147 ARG A CA 1
ATOM 1098 C C . ARG A 1 147 ? 18.973 -1.709 -11.872 1.00 83.81 147 ARG A C 1
ATOM 1100 O O . ARG A 1 147 ? 18.622 -1.644 -13.043 1.00 83.81 147 ARG A O 1
ATOM 1107 N N . CYS A 1 148 ? 18.672 -0.790 -10.960 1.00 87.88 148 CYS A N 1
ATOM 1108 C CA . CYS A 1 148 ? 17.881 0.402 -11.232 1.00 87.88 148 CYS A CA 1
ATOM 1109 C C . CYS A 1 148 ? 18.677 1.658 -10.884 1.00 87.88 148 CYS A C 1
ATOM 1111 O O . CYS A 1 148 ? 18.487 2.225 -9.818 1.00 87.88 148 CYS A O 1
ATOM 1113 N N . PRO A 1 149 ? 19.563 2.128 -11.783 1.00 85.06 149 PRO A N 1
ATOM 1114 C CA . PRO A 1 149 ? 20.293 3.378 -11.568 1.00 85.06 149 PRO A CA 1
ATOM 1115 C C . PRO A 1 149 ? 19.370 4.610 -11.533 1.00 85.06 149 PRO A C 1
ATOM 1117 O O . PRO A 1 149 ? 19.795 5.692 -11.124 1.00 85.06 149 PRO A O 1
ATOM 1120 N N . SER A 1 150 ? 18.128 4.468 -11.999 1.00 85.25 150 SER A N 1
ATOM 1121 C CA . SER A 1 150 ? 17.118 5.515 -11.991 1.00 85.25 150 SER A CA 1
ATOM 1122 C C . SER A 1 150 ? 16.522 5.722 -10.594 1.00 85.25 150 SER A C 1
ATOM 1124 O O . SER A 1 150 ? 15.798 4.875 -10.079 1.00 85.25 150 SER A O 1
ATOM 1126 N N . ILE A 1 151 ? 16.738 6.913 -10.030 1.00 92.94 151 ILE A N 1
ATOM 1127 C CA . ILE A 1 151 ? 16.285 7.331 -8.688 1.00 92.94 151 ILE A CA 1
ATOM 1128 C C . ILE A 1 151 ? 14.801 7.746 -8.631 1.00 92.94 151 ILE A C 1
ATOM 1130 O O . ILE A 1 151 ? 14.432 8.719 -7.970 1.00 92.94 151 ILE A O 1
ATOM 1134 N N . VAL A 1 152 ? 13.943 7.058 -9.385 1.00 95.56 152 VA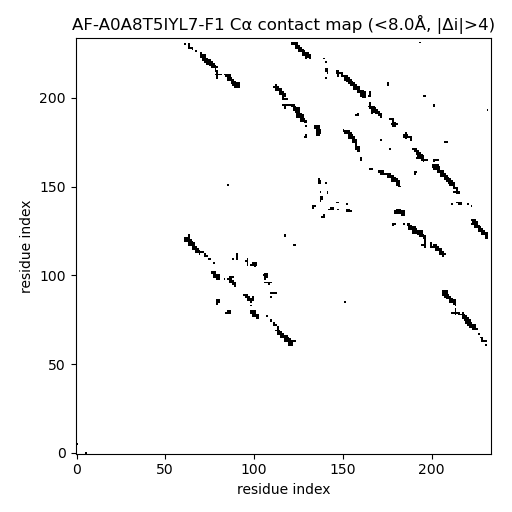L A N 1
ATOM 1135 C CA . VAL A 1 152 ? 12.521 7.422 -9.553 1.00 95.56 152 VAL A CA 1
ATOM 1136 C C . VAL A 1 152 ? 11.554 6.439 -8.906 1.00 95.56 152 VAL A C 1
ATOM 1138 O O . VAL A 1 152 ? 10.369 6.749 -8.828 1.00 95.56 152 VAL A O 1
ATOM 1141 N N . ALA A 1 153 ? 12.033 5.274 -8.459 1.00 96.19 153 ALA A N 1
ATOM 1142 C CA . ALA A 1 153 ? 11.192 4.257 -7.838 1.00 96.19 153 ALA A CA 1
ATOM 1143 C C . ALA A 1 153 ? 10.460 4.821 -6.609 1.00 96.19 153 ALA A C 1
ATOM 1145 O O . ALA A 1 153 ? 11.071 5.450 -5.744 1.00 96.19 153 ALA A O 1
ATOM 1146 N N . ASP A 1 154 ? 9.146 4.616 -6.533 1.00 96.81 154 ASP A N 1
ATOM 1147 C CA . ASP A 1 154 ? 8.317 5.212 -5.481 1.00 96.81 154 ASP A CA 1
ATOM 1148 C C . ASP A 1 154 ? 7.041 4.388 -5.271 1.00 96.81 154 ASP A C 1
ATOM 1150 O O . ASP A 1 154 ? 6.451 3.900 -6.238 1.00 96.81 154 ASP A O 1
ATOM 1154 N N . LEU A 1 155 ? 6.601 4.267 -4.019 1.00 96.88 155 LEU A N 1
ATOM 1155 C CA . LEU A 1 155 ? 5.312 3.709 -3.618 1.00 96.88 155 LEU A CA 1
ATOM 1156 C C . LEU A 1 155 ? 4.641 4.676 -2.656 1.00 96.88 155 LEU A C 1
ATOM 1158 O O . LEU A 1 155 ? 5.140 4.959 -1.562 1.00 96.88 155 LEU A O 1
ATOM 1162 N N . LYS A 1 156 ? 3.448 5.117 -3.035 1.00 96.94 156 LYS A N 1
ATOM 1163 C CA . LYS A 1 156 ? 2.635 6.018 -2.233 1.00 96.94 156 LYS A CA 1
ATOM 1164 C C . LYS A 1 156 ? 1.214 5.500 -2.092 1.00 96.94 156 LYS A C 1
ATOM 1166 O O . LYS A 1 156 ? 0.737 4.769 -2.951 1.00 96.94 156 LYS A O 1
ATOM 1171 N N . VAL A 1 157 ? 0.523 5.936 -1.044 1.00 97.19 157 VAL A N 1
ATOM 1172 C CA . VAL A 1 157 ? -0.843 5.511 -0.704 1.00 97.19 157 VAL A CA 1
ATOM 1173 C C . VAL A 1 157 ? -1.758 6.683 -0.378 1.00 97.19 157 VAL A C 1
ATOM 1175 O O . VAL A 1 157 ? -1.321 7.713 0.134 1.00 97.19 157 VAL A O 1
ATOM 1178 N N . LEU A 1 158 ? -3.040 6.515 -0.666 1.00 96.69 158 LEU A N 1
ATOM 1179 C CA . LEU A 1 158 ? -4.117 7.467 -0.414 1.00 96.69 158 LEU A CA 1
ATOM 1180 C C . LEU A 1 158 ? -5.350 6.681 0.037 1.00 96.69 158 LEU A C 1
ATOM 1182 O O . LEU A 1 158 ? -5.579 5.577 -0.443 1.00 96.69 158 LEU A O 1
ATOM 1186 N N . ALA A 1 159 ? -6.140 7.231 0.953 1.00 97.56 159 ALA A N 1
ATOM 1187 C CA . ALA A 1 159 ? -7.375 6.617 1.425 1.00 97.56 159 ALA A CA 1
ATOM 1188 C C . ALA A 1 159 ? -8.587 7.461 1.026 1.00 97.56 159 ALA A C 1
ATOM 1190 O O . ALA A 1 159 ? -8.554 8.689 1.065 1.00 97.56 159 ALA A O 1
ATOM 1191 N N . LYS A 1 160 ? -9.682 6.797 0.670 1.00 96.81 160 LYS A N 1
ATOM 1192 C CA . LYS A 1 160 ? -10.993 7.417 0.495 1.00 96.81 160 LYS A CA 1
ATOM 1193 C C . LYS A 1 160 ? -12.025 6.656 1.285 1.00 96.81 160 LYS A C 1
ATOM 1195 O O . LYS A 1 160 ? -12.014 5.429 1.323 1.00 96.81 160 LYS A O 1
ATOM 1200 N N . GLU A 1 161 ? -12.952 7.411 1.835 1.00 95.31 161 GLU A N 1
ATOM 1201 C CA . GLU A 1 161 ? -14.223 6.877 2.278 1.00 95.31 161 GLU A CA 1
ATOM 1202 C C . GLU A 1 161 ? -14.948 6.226 1.103 1.00 95.31 161 GLU A C 1
ATOM 1204 O O . GLU A 1 161 ? -15.101 6.828 0.036 1.00 95.31 161 GLU A O 1
ATOM 1209 N N . ASN A 1 162 ? -15.357 4.974 1.291 1.00 92.56 162 ASN A N 1
ATOM 1210 C CA . ASN A 1 162 ? -16.341 4.350 0.421 1.00 92.56 162 ASN A CA 1
ATOM 1211 C C . ASN A 1 162 ? -17.758 4.800 0.815 1.00 92.56 162 ASN A C 1
ATOM 1213 O O . ASN A 1 162 ? -18.604 4.982 -0.059 1.00 92.56 162 ASN A O 1
ATOM 1217 N N . GLU A 1 163 ? -17.975 5.048 2.110 1.00 90.00 163 GLU A N 1
ATOM 1218 C CA . GLU A 1 163 ? -19.174 5.656 2.679 1.00 90.00 163 GLU A CA 1
ATOM 1219 C C . GLU A 1 163 ? -18.810 6.906 3.493 1.00 90.00 163 GLU A C 1
ATOM 1221 O O . GLU A 1 163 ? -17.859 6.916 4.269 1.00 90.00 163 GLU A O 1
ATOM 1226 N N . ILE A 1 164 ? -19.570 7.987 3.311 1.00 91.31 164 ILE A N 1
ATOM 1227 C CA . ILE A 1 164 ? -19.345 9.241 4.039 1.00 91.31 164 ILE A CA 1
ATOM 1228 C C . ILE A 1 164 ? -19.565 9.004 5.536 1.00 91.31 164 ILE A C 1
ATOM 1230 O O . ILE A 1 164 ? -20.664 8.631 5.938 1.00 91.31 164 ILE A O 1
ATOM 1234 N N . GLY A 1 165 ? -18.571 9.334 6.361 1.00 91.25 165 GLY A N 1
ATOM 1235 C CA . GLY A 1 165 ? -18.660 9.215 7.818 1.00 91.25 165 GLY A CA 1
ATOM 1236 C C . GLY A 1 165 ? -17.867 8.046 8.396 1.00 91.25 165 GLY A C 1
ATOM 1237 O O . GLY A 1 165 ? -17.667 8.004 9.615 1.00 91.25 165 GLY A O 1
ATOM 1238 N N . SER A 1 166 ? -17.326 7.172 7.542 1.00 95.06 166 SER A N 1
ATOM 1239 C CA . SER A 1 166 ? -16.392 6.124 7.951 1.00 95.06 166 SER A CA 1
ATOM 1240 C C . SER A 1 166 ? -15.185 6.702 8.690 1.00 95.06 166 SER A C 1
ATOM 1242 O O . SER A 1 166 ? -14.783 6.175 9.725 1.00 95.06 166 SER A O 1
ATOM 1244 N N . CYS A 1 167 ? -14.638 7.828 8.229 1.00 96.31 167 CYS A N 1
ATOM 1245 C CA . CYS A 1 167 ? -13.567 8.556 8.895 1.00 96.31 167 CYS A CA 1
ATOM 1246 C C . CYS A 1 167 ? -14.048 9.935 9.366 1.00 96.31 167 CYS A C 1
ATOM 1248 O O . CYS A 1 167 ? -14.166 10.873 8.583 1.00 96.31 167 CYS A O 1
ATOM 1250 N N . THR A 1 168 ? -14.258 10.112 10.671 1.00 94.19 168 THR A N 1
ATOM 1251 C CA . THR A 1 168 ? -14.681 11.413 11.242 1.00 94.19 168 THR A CA 1
ATOM 1252 C C . THR A 1 168 ? -13.513 12.316 11.643 1.00 94.19 168 THR A C 1
ATOM 1254 O O . THR A 1 168 ? -13.721 13.412 12.166 1.00 94.19 168 THR A O 1
ATOM 1257 N N . GLY A 1 169 ? -12.282 11.850 11.434 1.00 92.12 169 GLY A N 1
ATOM 1258 C CA . GLY A 1 169 ? -11.045 12.542 11.777 1.00 92.12 169 GLY A CA 1
ATOM 1259 C C . GLY A 1 169 ? -10.320 13.125 10.564 1.00 92.12 169 GLY A C 1
ATOM 1260 O O . GLY A 1 169 ? -10.917 13.438 9.537 1.00 92.12 169 GLY A O 1
ATOM 1261 N N . TRP A 1 170 ? -9.002 13.272 10.681 1.00 95.88 170 TRP A N 1
ATOM 1262 C CA . TRP A 1 170 ? -8.153 13.562 9.531 1.00 95.88 170 TRP A CA 1
ATOM 1263 C C . TRP A 1 170 ? -8.108 12.334 8.613 1.00 95.88 170 TRP A C 1
ATOM 1265 O O . TRP A 1 170 ? -7.878 11.224 9.088 1.00 95.88 170 TRP A O 1
ATOM 1275 N N . LEU A 1 171 ? -8.317 12.534 7.310 1.00 96.06 171 LEU A N 1
ATOM 1276 C CA . LEU A 1 171 ? -8.286 11.489 6.288 1.00 96.06 171 LEU A CA 1
ATOM 1277 C C . LEU A 1 171 ? -7.253 11.840 5.216 1.00 96.06 171 LEU A C 1
ATOM 1279 O O . LEU A 1 171 ? -7.190 12.974 4.731 1.00 96.06 171 LEU A O 1
ATOM 1283 N N . ARG A 1 172 ? -6.465 10.850 4.790 1.00 95.62 172 ARG A N 1
ATOM 1284 C CA . ARG A 1 172 ? -5.494 11.001 3.701 1.00 95.62 172 ARG A CA 1
ATOM 1285 C C . ARG A 1 172 ? -6.162 10.925 2.329 1.00 95.62 172 ARG A C 1
ATOM 1287 O O . ARG A 1 172 ? -5.912 9.985 1.586 1.00 95.62 172 ARG A O 1
ATOM 1294 N N . ASP A 1 173 ? -6.974 11.911 1.969 1.00 94.00 173 ASP A N 1
ATOM 1295 C CA . ASP A 1 173 ? -7.842 11.822 0.788 1.00 94.00 173 ASP A CA 1
ATOM 1296 C C . ASP A 1 173 ? -7.446 12.739 -0.383 1.00 94.00 173 ASP A C 1
ATOM 1298 O O . ASP A 1 173 ? -7.954 12.602 -1.495 1.00 94.00 173 ASP A O 1
ATOM 1302 N N . THR A 1 174 ? -6.537 13.680 -0.164 1.00 90.81 174 THR A N 1
ATOM 1303 C CA . THR A 1 174 ? -6.132 14.667 -1.182 1.00 90.81 174 THR A CA 1
ATOM 1304 C C . THR A 1 174 ? -4.709 14.464 -1.676 1.00 90.81 174 THR A C 1
ATOM 1306 O O . THR A 1 174 ? -4.400 14.814 -2.814 1.00 90.81 174 THR A O 1
ATOM 1309 N N . LEU A 1 175 ? -3.833 13.900 -0.840 1.00 93.00 175 LEU A N 1
ATOM 1310 C CA . LEU A 1 175 ? -2.414 13.740 -1.137 1.00 93.00 175 LEU A CA 1
ATOM 1311 C C . LEU A 1 175 ? -1.922 12.342 -0.778 1.00 93.00 175 LEU A C 1
ATOM 1313 O O . LEU A 1 175 ? -2.051 11.881 0.358 1.00 93.00 175 LEU A O 1
ATOM 1317 N N . PHE A 1 176 ? -1.269 11.718 -1.752 1.00 95.69 176 PHE A N 1
ATOM 1318 C CA . PHE A 1 176 ? -0.564 10.458 -1.580 1.00 95.69 176 PHE A CA 1
ATOM 1319 C C . PHE A 1 176 ? 0.562 10.590 -0.536 1.00 95.69 176 PHE A C 1
ATOM 1321 O O . PHE A 1 176 ? 1.460 11.422 -0.672 1.00 95.69 176 PHE A O 1
ATOM 1328 N N . GLY A 1 177 ? 0.517 9.760 0.507 1.00 96.25 177 GLY A N 1
ATOM 1329 C CA . GLY A 1 177 ? 1.572 9.601 1.507 1.00 96.25 177 GLY A CA 1
ATOM 1330 C C . GLY A 1 177 ? 2.623 8.606 1.030 1.00 96.25 177 GLY A C 1
ATOM 1331 O O . GLY A 1 177 ? 2.278 7.589 0.439 1.00 96.25 177 GLY A O 1
ATOM 1332 N N . ASN A 1 178 ? 3.901 8.896 1.257 1.00 96.44 178 ASN A N 1
ATOM 1333 C CA . ASN A 1 178 ? 4.994 8.037 0.807 1.00 96.44 178 ASN A CA 1
ATOM 1334 C C . ASN A 1 178 ? 5.179 6.837 1.756 1.00 96.44 178 ASN A C 1
ATOM 1336 O O . ASN A 1 178 ? 5.336 7.052 2.954 1.00 96.44 178 ASN A O 1
ATOM 1340 N N . LEU A 1 179 ? 5.182 5.609 1.223 1.00 96.19 179 LEU A N 1
ATOM 1341 C CA . LEU A 1 179 ? 5.563 4.380 1.934 1.00 96.19 179 LEU A CA 1
ATOM 1342 C C . LEU A 1 179 ? 7.011 3.976 1.646 1.00 96.19 179 LEU A C 1
ATOM 1344 O O . LEU A 1 179 ? 7.744 3.607 2.565 1.00 96.19 179 LEU A O 1
ATOM 1348 N N . MET A 1 180 ? 7.438 4.069 0.388 1.00 96.06 180 MET A N 1
ATOM 1349 C CA . MET A 1 180 ? 8.807 3.789 -0.034 1.00 96.06 180 MET A CA 1
ATOM 1350 C C . MET A 1 180 ? 9.233 4.754 -1.131 1.00 96.06 180 MET A C 1
ATOM 1352 O O . MET A 1 180 ? 8.511 4.941 -2.098 1.00 96.06 180 MET A O 1
ATOM 1356 N N . SER A 1 181 ? 10.441 5.289 -1.017 1.00 95.62 181 SER A N 1
ATOM 1357 C CA . SER A 1 181 ? 11.143 5.984 -2.092 1.00 95.62 181 SER A CA 1
ATOM 1358 C C . SER A 1 181 ? 12.262 5.105 -2.651 1.00 95.62 181 SER A C 1
ATOM 1360 O O . SER A 1 181 ? 12.518 4.011 -2.143 1.00 95.62 181 SER A O 1
ATOM 1362 N N . TYR A 1 182 ? 12.972 5.606 -3.657 1.00 94.31 182 TYR A N 1
ATOM 1363 C CA . TYR A 1 182 ? 14.092 4.912 -4.286 1.00 94.31 182 TYR A CA 1
ATOM 1364 C C . TYR A 1 182 ? 15.201 4.539 -3.286 1.00 94.31 182 TYR A C 1
ATOM 1366 O O . TYR A 1 182 ? 15.754 3.449 -3.352 1.00 94.31 182 TYR A O 1
ATOM 1374 N N . ALA A 1 183 ? 15.473 5.398 -2.296 1.00 90.06 183 ALA A N 1
ATOM 1375 C CA . ALA A 1 183 ? 16.573 5.208 -1.347 1.00 90.06 183 ALA A CA 1
ATOM 1376 C C . ALA A 1 183 ? 16.131 4.839 0.074 1.00 90.06 183 ALA A C 1
ATOM 1378 O O . ALA A 1 183 ? 16.982 4.539 0.914 1.00 90.06 183 ALA A O 1
ATOM 1379 N N . SER A 1 184 ? 14.837 4.891 0.388 1.00 91.19 184 SER A N 1
ATOM 1380 C CA . SER A 1 184 ? 14.380 4.698 1.765 1.00 91.19 184 SER A CA 1
ATOM 1381 C C . SER A 1 184 ? 12.967 4.151 1.872 1.00 91.19 184 SER A C 1
ATOM 1383 O O . SER A 1 184 ? 12.094 4.449 1.059 1.00 91.19 184 SER A O 1
ATOM 1385 N N . ARG A 1 185 ? 12.720 3.427 2.962 1.00 89.94 185 ARG A N 1
ATOM 1386 C CA . ARG A 1 185 ? 11.379 3.164 3.472 1.00 89.94 185 ARG A CA 1
ATOM 1387 C C . ARG A 1 185 ? 10.938 4.321 4.365 1.00 89.94 185 ARG A C 1
ATOM 1389 O O . ARG A 1 185 ? 11.632 4.677 5.316 1.00 89.94 185 ARG A O 1
ATOM 1396 N N . SER A 1 186 ? 9.773 4.885 4.070 1.00 82.62 186 SER A N 1
ATOM 1397 C CA . SER A 1 186 ? 9.203 6.040 4.777 1.00 82.62 186 SER A CA 1
ATOM 1398 C C . SER A 1 186 ? 8.534 5.657 6.108 1.00 82.62 186 SER A C 1
ATOM 1400 O O . SER A 1 186 ? 8.199 6.532 6.902 1.00 82.62 186 SER A O 1
ATOM 1402 N N . GLY A 1 187 ? 8.385 4.355 6.383 1.00 85.88 187 GLY A N 1
ATOM 1403 C CA . GLY A 1 187 ? 7.835 3.823 7.629 1.00 85.88 187 GLY A CA 1
ATOM 1404 C C . GLY A 1 187 ? 6.322 3.635 7.562 1.00 85.88 187 GLY A C 1
ATOM 1405 O O . GLY A 1 187 ? 5.824 2.947 6.672 1.00 85.88 187 GLY A O 1
ATOM 1406 N N . THR A 1 188 ? 5.615 4.222 8.527 1.00 94.56 188 THR A N 1
ATOM 1407 C CA . THR A 1 188 ? 4.165 4.090 8.703 1.00 94.56 188 THR A CA 1
ATOM 1408 C C . THR A 1 188 ? 3.455 5.365 8.261 1.00 94.56 188 THR A C 1
ATOM 1410 O O . THR A 1 188 ? 3.855 6.472 8.620 1.00 94.56 188 THR A O 1
ATOM 1413 N N . VAL A 1 189 ? 2.374 5.211 7.502 1.00 96.94 189 VAL A N 1
ATOM 1414 C CA . VAL A 1 189 ? 1.538 6.300 7.002 1.00 96.94 189 VAL A CA 1
ATOM 1415 C C . VAL A 1 189 ? 0.170 6.225 7.666 1.00 96.94 189 VAL A C 1
ATOM 1417 O O . VAL A 1 189 ? -0.531 5.225 7.545 1.00 96.94 189 VAL A O 1
ATOM 1420 N N . GLU A 1 190 ? -0.233 7.300 8.339 1.00 97.62 190 GLU A N 1
ATOM 1421 C CA . GLU A 1 190 ? -1.610 7.452 8.815 1.00 97.62 190 GLU A CA 1
ATOM 1422 C C . GLU A 1 190 ? -2.557 7.627 7.625 1.00 97.62 190 GLU A C 1
ATOM 1424 O O . GLU A 1 190 ? -2.276 8.415 6.708 1.00 97.62 190 GLU A O 1
ATOM 1429 N N . LEU A 1 191 ? -3.661 6.882 7.642 1.00 97.88 191 LEU A N 1
ATOM 1430 C CA . LEU A 1 191 ? -4.719 6.930 6.637 1.00 97.88 191 LEU A CA 1
ATOM 1431 C C . LEU A 1 191 ? -5.956 7.653 7.159 1.00 97.88 191 LEU A C 1
ATOM 1433 O O . LEU A 1 191 ? -6.506 8.476 6.434 1.00 97.88 191 LEU A O 1
ATOM 1437 N N . CYS A 1 192 ? -6.368 7.353 8.391 1.00 97.94 192 CYS A N 1
ATOM 1438 C CA . CYS A 1 192 ? -7.521 7.961 9.043 1.00 97.94 192 CYS A CA 1
ATOM 1439 C C . CYS A 1 192 ? -7.277 8.074 10.551 1.00 97.94 192 CYS A C 1
ATOM 1441 O O . CYS A 1 192 ? -6.959 7.071 11.186 1.00 97.94 192 CYS A O 1
ATOM 1443 N N . SER A 1 193 ? -7.477 9.258 11.130 1.00 97.31 193 SER A N 1
ATOM 1444 C CA . SER A 1 193 ? -7.252 9.505 12.562 1.00 97.31 193 SER A CA 1
ATOM 1445 C C . SER A 1 193 ? -8.404 9.048 13.465 1.00 97.31 193 SER A C 1
ATOM 1447 O O . SER A 1 193 ? -8.273 9.068 14.684 1.00 97.31 193 SER A O 1
ATOM 1449 N N . ASN A 1 194 ? -9.569 8.744 12.885 1.00 96.12 194 ASN A N 1
ATOM 1450 C CA . ASN A 1 194 ? -10.764 8.340 13.621 1.00 96.12 194 ASN A CA 1
ATOM 1451 C C . ASN A 1 194 ? -11.698 7.508 12.727 1.00 96.12 194 ASN A C 1
ATOM 1453 O O . ASN A 1 194 ? -12.664 8.027 12.163 1.00 96.12 194 ASN A O 1
ATOM 1457 N N . PHE A 1 195 ? -11.344 6.240 12.528 1.00 96.00 195 PHE A N 1
ATOM 1458 C CA . PHE A 1 195 ? -12.068 5.291 11.688 1.00 96.00 195 PHE A CA 1
ATOM 1459 C C . PHE A 1 195 ? -13.151 4.599 12.519 1.00 96.00 195 PHE A C 1
ATOM 1461 O O . PHE A 1 195 ? -12.832 3.829 13.430 1.00 96.00 195 PHE A O 1
ATOM 1468 N N . ASN A 1 196 ? -14.420 4.905 12.255 1.00 94.06 196 ASN A N 1
ATOM 1469 C CA . ASN A 1 196 ? -15.544 4.476 13.084 1.00 94.06 196 ASN A CA 1
ATOM 1470 C C . ASN A 1 196 ? -16.011 3.048 12.756 1.00 94.06 196 ASN A C 1
ATOM 1472 O O . ASN A 1 196 ? -15.887 2.617 11.614 1.00 94.06 196 ASN A O 1
ATOM 1476 N N . PRO A 1 197 ? -16.566 2.325 13.744 1.00 88.31 197 PRO A N 1
ATOM 1477 C CA . PRO A 1 197 ? -17.218 1.033 13.547 1.00 88.31 197 PRO A CA 1
ATOM 1478 C C . PRO A 1 197 ? -18.755 1.167 13.537 1.00 88.31 197 PRO A C 1
ATOM 1480 O O . PRO A 1 197 ? -19.428 0.473 14.302 1.00 88.31 197 PRO A O 1
ATOM 1483 N N . VAL A 1 198 ? -19.335 2.125 12.803 1.00 72.19 198 VAL A N 1
ATOM 1484 C CA . VAL A 1 198 ? -20.791 2.379 12.863 1.00 72.19 198 VAL A CA 1
ATOM 1485 C C . VAL A 1 198 ? -21.557 1.206 12.258 1.00 72.19 198 VAL A C 1
ATOM 1487 O O . VAL A 1 198 ? -22.515 0.731 12.873 1.00 72.19 198 VAL A O 1
ATOM 1490 N N . ASP A 1 199 ? -21.109 0.687 11.116 1.00 77.12 199 ASP A N 1
ATOM 1491 C CA . ASP A 1 199 ? -21.660 -0.521 10.501 1.00 77.12 199 ASP A CA 1
ATOM 1492 C C . ASP A 1 199 ? -20.699 -1.187 9.493 1.00 77.12 199 ASP A C 1
ATOM 1494 O O . ASP A 1 199 ? -19.545 -0.806 9.324 1.00 77.12 199 ASP A O 1
ATOM 1498 N N . SER A 1 200 ? -21.161 -2.260 8.843 1.00 69.25 200 SER A N 1
ATOM 1499 C CA . SER A 1 200 ? -20.378 -2.987 7.837 1.00 69.25 200 SER A CA 1
ATOM 1500 C C . SER A 1 200 ? -20.153 -2.215 6.535 1.00 69.25 200 SER A C 1
ATOM 1502 O O . SER A 1 200 ? -19.425 -2.717 5.678 1.00 69.25 200 SER A O 1
ATOM 1504 N N . SER A 1 201 ? -20.830 -1.081 6.342 1.00 75.62 201 SER A N 1
ATOM 1505 C CA . SER A 1 201 ? -20.621 -0.210 5.188 1.00 75.62 201 SER A CA 1
ATOM 1506 C C . SER A 1 201 ? -19.586 0.883 5.460 1.00 75.62 201 SER A C 1
ATOM 1508 O O . SER A 1 201 ? -19.058 1.441 4.494 1.00 75.62 201 SER A O 1
ATOM 1510 N N . ASP A 1 202 ? -19.149 1.040 6.720 1.00 82.56 202 ASP A N 1
ATOM 1511 C CA . ASP A 1 202 ? -17.974 1.836 7.055 1.00 82.56 202 ASP A CA 1
ATOM 1512 C C . ASP A 1 202 ? -16.674 1.239 6.515 1.00 82.56 202 ASP A C 1
ATOM 1514 O O . ASP A 1 202 ? -15.981 0.420 7.133 1.00 82.56 202 ASP A O 1
ATOM 1518 N N . GLU A 1 203 ? -16.330 1.693 5.321 1.00 93.19 203 GLU A N 1
ATOM 1519 C CA . GLU A 1 203 ? -15.259 1.149 4.517 1.00 93.19 203 GLU A CA 1
ATOM 1520 C C . GLU A 1 203 ? -14.318 2.256 4.048 1.00 93.19 203 GLU A C 1
ATOM 1522 O O . GLU A 1 203 ? -14.730 3.289 3.511 1.00 93.19 203 GLU A O 1
ATOM 1527 N N . LEU A 1 204 ? -13.017 1.998 4.170 1.00 95.56 204 LEU A N 1
ATOM 1528 C CA . LEU A 1 204 ? -11.978 2.800 3.538 1.00 95.56 204 LEU A CA 1
ATOM 1529 C C . LEU A 1 204 ? -11.391 2.043 2.352 1.00 95.56 204 LEU A C 1
ATOM 1531 O O . LEU A 1 204 ? -10.917 0.916 2.488 1.00 95.56 204 LEU A O 1
ATOM 1535 N N . LYS A 1 205 ? -11.378 2.691 1.187 1.00 96.19 205 LYS A N 1
ATOM 1536 C CA . LYS A 1 205 ? -10.610 2.249 0.023 1.00 96.19 205 LYS A CA 1
ATOM 1537 C C . LYS A 1 205 ? -9.232 2.874 0.067 1.00 96.19 205 LYS A C 1
ATOM 1539 O O . LYS A 1 205 ? -9.105 4.098 0.117 1.00 96.19 205 LYS A O 1
ATOM 1544 N N . VAL A 1 206 ? -8.205 2.041 0.023 1.00 97.25 206 VAL A N 1
ATOM 1545 C CA . VAL A 1 206 ? -6.812 2.471 -0.022 1.00 97.25 206 VAL A CA 1
ATOM 1546 C C . VAL A 1 206 ? -6.290 2.241 -1.426 1.00 97.25 206 VAL A C 1
ATOM 1548 O O . VAL A 1 206 ? -6.173 1.108 -1.888 1.00 97.25 206 VAL A O 1
ATOM 1551 N N . TYR A 1 207 ? -5.988 3.347 -2.086 1.00 96.44 207 TYR A N 1
ATOM 1552 C CA . TYR A 1 207 ? -5.383 3.398 -3.403 1.00 96.44 207 TYR A CA 1
ATOM 1553 C C . TYR A 1 207 ? -3.884 3.598 -3.263 1.00 96.44 207 TYR A C 1
ATOM 1555 O O . TYR A 1 207 ? -3.389 4.172 -2.287 1.00 96.44 207 TYR A O 1
ATOM 1563 N N . TYR A 1 208 ? -3.158 3.181 -4.282 1.00 95.00 208 TYR A N 1
ATOM 1564 C CA . TYR A 1 208 ? -1.719 3.326 -4.356 1.00 95.00 208 TYR A CA 1
ATOM 1565 C C . TYR A 1 208 ? -1.269 3.897 -5.697 1.00 95.00 208 TYR A C 1
ATOM 1567 O O . TYR A 1 208 ? -1.912 3.735 -6.739 1.00 95.00 208 TYR A O 1
ATOM 1575 N N . LYS A 1 209 ? -0.135 4.589 -5.632 1.00 95.75 209 LYS A N 1
ATOM 1576 C CA . LYS A 1 209 ? 0.572 5.156 -6.769 1.00 95.75 209 LYS A CA 1
ATOM 1577 C C . LYS A 1 209 ? 2.001 4.650 -6.767 1.00 95.75 209 LYS A C 1
ATOM 1579 O O . LYS A 1 209 ? 2.711 4.824 -5.776 1.00 95.75 209 LYS A O 1
ATOM 1584 N N . ILE A 1 210 ? 2.410 4.053 -7.876 1.00 96.06 210 ILE A N 1
ATOM 1585 C CA . ILE A 1 210 ? 3.711 3.414 -8.033 1.00 96.06 210 ILE A CA 1
ATOM 1586 C C . ILE A 1 210 ? 4.414 4.038 -9.226 1.00 96.06 210 ILE A C 1
ATOM 1588 O O . ILE A 1 210 ? 3.825 4.175 -10.299 1.00 96.06 210 ILE A O 1
ATOM 1592 N N . VAL A 1 211 ? 5.676 4.409 -9.036 1.00 96.69 211 VAL A N 1
ATOM 1593 C CA . VAL A 1 211 ? 6.562 4.829 -10.123 1.00 96.69 211 VAL A CA 1
ATOM 1594 C C . VAL A 1 211 ? 7.568 3.713 -10.350 1.00 96.69 211 VAL A C 1
ATOM 1596 O O . VAL A 1 211 ? 8.320 3.362 -9.442 1.00 96.69 211 VAL A O 1
ATOM 1599 N N . ILE A 1 212 ? 7.555 3.136 -11.552 1.00 96.31 212 ILE A N 1
ATOM 1600 C CA . ILE A 1 212 ? 8.389 1.988 -11.914 1.00 96.31 212 ILE A CA 1
ATOM 1601 C C . ILE A 1 212 ? 9.490 2.460 -12.864 1.00 96.31 212 ILE A C 1
ATOM 1603 O O . ILE A 1 212 ? 9.161 2.954 -13.944 1.00 96.31 212 ILE A O 1
ATOM 1607 N N . PRO A 1 213 ? 10.777 2.326 -12.506 1.00 96.56 213 PRO A N 1
ATOM 1608 C CA . PRO A 1 213 ? 11.879 2.713 -13.383 1.00 96.56 213 PRO A CA 1
ATOM 1609 C C . PRO A 1 213 ? 11.938 1.818 -14.630 1.00 96.56 213 PRO A C 1
ATOM 1611 O O . PRO A 1 213 ? 11.559 0.646 -14.579 1.00 96.56 213 PRO A O 1
ATOM 1614 N N . GLN A 1 214 ? 12.428 2.356 -15.751 1.00 96.38 214 GLN A N 1
ATOM 1615 C CA . GLN A 1 214 ? 12.555 1.625 -17.020 1.00 96.38 214 GLN A CA 1
ATOM 1616 C C . GLN A 1 214 ? 13.361 0.326 -16.892 1.00 96.38 214 GLN A C 1
ATOM 1618 O O . GLN A 1 214 ? 13.118 -0.640 -17.613 1.00 96.38 214 GLN A O 1
ATOM 1623 N N . GLU A 1 215 ? 14.323 0.305 -15.979 1.00 95.00 215 GLU A N 1
ATOM 1624 C CA . GLU A 1 215 ? 15.241 -0.804 -15.758 1.00 95.00 215 GLU A CA 1
ATOM 1625 C C . GLU A 1 215 ? 14.632 -1.938 -14.921 1.00 95.00 215 GLU A C 1
ATOM 1627 O O . GLU A 1 215 ? 15.239 -3.005 -14.793 1.00 95.00 215 GLU A O 1
ATOM 1632 N N . ALA A 1 216 ? 13.426 -1.742 -14.371 1.00 95.31 216 ALA A N 1
ATOM 1633 C CA . ALA A 1 216 ? 12.730 -2.789 -13.642 1.00 95.31 216 ALA A CA 1
ATOM 1634 C C . ALA A 1 216 ? 12.523 -4.014 -14.556 1.00 95.31 216 ALA A C 1
ATOM 1636 O O . ALA A 1 216 ? 11.976 -3.890 -15.657 1.00 95.31 216 ALA A O 1
ATOM 1637 N N . PRO A 1 217 ? 12.927 -5.222 -14.121 1.00 94.19 217 PRO A N 1
ATOM 1638 C CA . PRO A 1 217 ? 12.825 -6.408 -14.950 1.00 94.19 217 PRO A CA 1
ATOM 1639 C C . PRO A 1 217 ? 11.359 -6.750 -15.207 1.00 94.19 217 PRO A C 1
ATOM 1641 O O . PRO A 1 217 ? 10.522 -6.638 -14.302 1.00 94.19 217 PRO A O 1
ATOM 1644 N N . THR A 1 218 ? 11.084 -7.231 -16.420 1.00 94.25 218 THR A N 1
ATOM 1645 C CA . THR A 1 218 ? 9.777 -7.765 -16.810 1.00 94.25 218 THR A CA 1
ATOM 1646 C C . THR A 1 218 ? 9.330 -8.856 -15.845 1.00 94.25 218 THR A C 1
ATOM 1648 O O . THR A 1 218 ? 10.120 -9.721 -15.459 1.00 94.25 218 THR A O 1
ATOM 1651 N N . GLY A 1 219 ? 8.048 -8.846 -15.497 1.00 90.94 219 GLY A N 1
ATOM 1652 C CA . GLY A 1 219 ? 7.435 -9.906 -14.709 1.00 90.94 219 GLY A CA 1
ATOM 1653 C C . GLY A 1 219 ? 6.410 -9.380 -13.724 1.00 90.94 219 GLY A C 1
ATOM 1654 O O . GLY A 1 219 ? 5.980 -8.228 -13.801 1.00 90.94 219 GLY A O 1
ATOM 1655 N N . THR A 1 220 ? 6.018 -10.254 -12.803 1.00 91.12 220 THR A N 1
ATOM 1656 C CA . THR A 1 220 ? 5.019 -9.940 -11.788 1.00 91.12 220 THR A CA 1
ATOM 1657 C C . THR A 1 220 ? 5.617 -9.135 -10.643 1.00 91.12 220 THR A C 1
ATOM 1659 O O . THR A 1 220 ? 6.690 -9.474 -10.140 1.00 91.12 220 THR A O 1
ATOM 1662 N N . LYS A 1 221 ? 4.918 -8.073 -10.231 1.00 91.62 221 LYS A N 1
ATOM 1663 C CA . LYS A 1 221 ? 5.265 -7.257 -9.063 1.00 91.62 221 LYS A CA 1
ATOM 1664 C C . LYS A 1 221 ? 4.140 -7.356 -8.041 1.00 91.62 221 LYS A C 1
ATOM 1666 O O . LYS A 1 221 ? 3.021 -6.924 -8.317 1.00 91.62 221 LYS A O 1
ATOM 1671 N N . THR A 1 222 ? 4.451 -7.930 -6.883 1.00 92.94 222 THR A N 1
ATOM 1672 C CA . THR A 1 222 ? 3.534 -8.029 -5.744 1.00 92.94 222 THR A CA 1
ATOM 1673 C C . THR A 1 222 ? 4.166 -7.453 -4.489 1.00 92.94 222 THR A C 1
ATOM 1675 O O . THR A 1 222 ? 5.385 -7.548 -4.329 1.00 92.94 222 THR A O 1
ATOM 1678 N N . LEU A 1 223 ? 3.358 -6.874 -3.606 1.00 94.12 223 LEU A N 1
ATOM 1679 C CA . LEU A 1 223 ? 3.800 -6.366 -2.308 1.00 94.12 223 LEU A CA 1
ATOM 1680 C C . LEU A 1 223 ? 2.677 -6.466 -1.288 1.00 94.12 223 LEU A C 1
ATOM 1682 O O . LEU A 1 223 ? 1.579 -5.975 -1.534 1.00 94.12 223 LEU A O 1
ATOM 1686 N N . ASP A 1 224 ? 2.980 -7.009 -0.118 1.00 93.69 224 ASP A N 1
ATOM 1687 C CA . ASP A 1 224 ? 2.035 -7.037 0.988 1.00 93.69 224 ASP A CA 1
ATOM 1688 C C . ASP A 1 224 ? 2.188 -5.779 1.846 1.00 93.69 224 ASP A C 1
ATOM 1690 O O . ASP A 1 224 ? 3.282 -5.448 2.330 1.00 93.69 224 ASP A O 1
ATOM 1694 N N . LEU A 1 225 ? 1.067 -5.083 2.034 1.00 95.12 225 LEU A N 1
ATOM 1695 C CA . LEU A 1 225 ? 0.961 -3.950 2.943 1.00 95.12 225 LEU A CA 1
ATOM 1696 C C . LEU A 1 225 ? 0.418 -4.423 4.289 1.00 95.12 225 LEU A C 1
ATOM 1698 O O . LEU A 1 225 ? -0.518 -5.218 4.367 1.00 95.12 225 LEU A O 1
ATOM 1702 N N . LEU A 1 226 ? 1.000 -3.903 5.364 1.00 95.19 226 LEU A N 1
ATOM 1703 C CA . LEU A 1 226 ? 0.534 -4.135 6.720 1.00 95.19 226 LEU A CA 1
ATOM 1704 C C . LEU A 1 226 ? -0.347 -2.972 7.156 1.00 95.19 226 LEU A C 1
ATOM 1706 O O . LEU A 1 226 ? 0.077 -1.819 7.142 1.00 95.19 226 LEU A O 1
ATOM 1710 N N . TYR A 1 227 ? -1.555 -3.296 7.596 1.00 96.50 227 TYR A N 1
ATOM 1711 C CA . TYR A 1 227 ? -2.466 -2.347 8.216 1.00 96.50 227 TYR A CA 1
ATOM 1712 C C . TYR A 1 227 ? -2.468 -2.557 9.721 1.00 96.50 227 TYR A C 1
ATOM 1714 O O . TYR A 1 227 ? -2.566 -3.689 10.199 1.00 96.50 227 TYR A O 1
ATOM 1722 N N . THR A 1 228 ? -2.371 -1.465 10.468 1.00 95.62 228 THR A N 1
ATOM 1723 C CA . THR A 1 228 ? -2.445 -1.482 11.930 1.00 95.62 228 THR A CA 1
ATOM 1724 C C . THR A 1 228 ? -3.457 -0.459 12.405 1.00 95.62 228 THR A C 1
ATOM 1726 O O . THR A 1 228 ? -3.630 0.591 11.788 1.00 95.62 228 THR A O 1
ATOM 1729 N N . ALA A 1 229 ? -4.118 -0.768 13.514 1.00 94.88 229 ALA A N 1
ATOM 1730 C CA . ALA A 1 229 ? -5.110 0.092 14.131 1.00 94.88 229 ALA A CA 1
ATOM 1731 C C . ALA A 1 229 ? -4.780 0.299 15.607 1.00 94.88 229 ALA A C 1
ATOM 1733 O O . ALA A 1 229 ? -4.444 -0.655 16.311 1.00 94.88 229 ALA A O 1
ATOM 1734 N N . GLU A 1 230 ? -4.905 1.537 16.070 1.00 93.56 230 GLU A N 1
ATOM 1735 C CA . GLU A 1 230 ? -4.720 1.911 17.471 1.00 93.56 230 GLU A CA 1
ATOM 1736 C C . GLU A 1 230 ? -6.020 2.504 18.014 1.00 93.56 230 GLU A C 1
ATOM 1738 O O . GLU A 1 230 ? -6.669 3.295 17.335 1.00 93.56 230 GLU A O 1
ATOM 1743 N N . ALA A 1 231 ? -6.427 2.113 19.223 1.00 90.69 231 ALA A N 1
ATOM 1744 C CA . ALA A 1 231 ? -7.637 2.657 19.836 1.00 90.69 231 ALA A CA 1
ATOM 1745 C C . ALA A 1 231 ? -7.507 4.171 20.050 1.00 90.69 231 ALA A C 1
ATOM 1747 O O . ALA A 1 231 ? -6.503 4.638 20.592 1.00 90.69 231 ALA A O 1
ATOM 1748 N N . VAL A 1 232 ? -8.552 4.928 19.711 1.00 88.06 232 VAL A N 1
ATOM 1749 C CA . VAL A 1 232 ? -8.632 6.345 20.078 1.00 88.06 232 VAL A CA 1
ATOM 1750 C C . VAL A 1 232 ? -9.087 6.437 21.536 1.00 88.06 232 VAL A C 1
ATOM 1752 O O . VAL A 1 232 ? -10.236 6.139 21.858 1.00 88.06 232 VAL A O 1
ATOM 1755 N N . THR A 1 233 ? -8.187 6.825 22.441 1.00 77.94 233 THR A N 1
ATOM 1756 C CA . THR A 1 233 ? -8.540 7.085 23.845 1.00 77.94 233 THR A CA 1
ATOM 1757 C C . THR A 1 233 ? -9.023 8.523 23.999 1.00 77.94 233 THR A C 1
ATOM 1759 O O . THR A 1 233 ? -8.266 9.453 23.718 1.00 77.94 233 THR A O 1
ATOM 1762 N N . SER A 1 234 ? -10.269 8.695 24.441 1.00 61.25 234 SER A N 1
ATOM 1763 C CA . SER A 1 234 ? -10.849 9.987 24.838 1.00 61.25 234 SE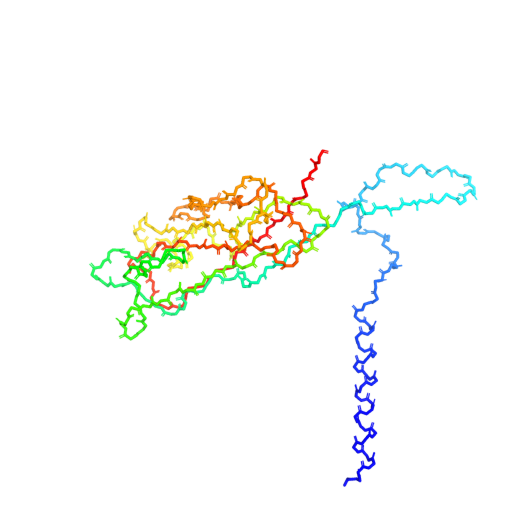R A CA 1
ATOM 1764 C C . SER A 1 234 ? -10.311 10.488 26.172 1.00 61.25 234 SER A C 1
ATOM 1766 O O . SER A 1 234 ? -10.212 9.633 27.084 1.00 61.25 234 SER A O 1
#

Nearest PDB structures (foldseek):
  8hip-assembly1_B  TM=3.914E-01  e=4.308E+00  Homo sapiens
  3gea-assembly2_B  TM=1.512E-01  e=1.083E+00  Escherichia coli
  4weu-assembly2_A  TM=1.308E-01  e=5.581E-01  Escherichia coli
  3gea-assembly1_A  TM=1.388E-01  e=9.697E-01  Escherichia coli
  2j6r-assembly1_B  TM=1.039E-01  e=7.083E+00  Escherichia coli

=== Feature glossary ===
Feature key, reading from the visual/contextual features back to the raw sequence:

Rendered structure images. Structure images are PyMOL renders from six orthogonal camera directions. Cartoon representation draws helices as coils and strands as arrows; sticks shows the backbone as bonds; surface shows the solvent-excluded envelope. Rainbow coloring maps sequence position to hue (blue→red, N→C); chain coloring assigns a distinct color per polypeptide.

Contact-map, Ramachandran, and PAE plots. Three diagnostic plots accompany the record. The Cα contact map visualizes the tertiary structure as a 2D adjacency matrix (8 Å cutoff, sequence-local contacts suppressed). The Ramachandran plot shows the distribution of backbone (φ, ψ) torsions, with points in the α and β basins reflecting secondary structure content. The PAE plot shows AlphaFold's inter-residue confidence as a color matrix.

InterPro / GO / CATH / organism. The annotation block draws on four external resources. InterPro: which protein families and domains the sequence belongs to. GO: standardized terms for what the protein does, what process it participates in, and where in the cell it acts. CATH: which structural fold it has in the CATH hierarchy. Organism: the species of origin.

Nearest PDB structures. Structural nearest neighbors (via Foldseek easy-search vs the PDB). Reported per hit: target PDB id, E-value, and alignment TM-score. A TM-score above ~0.5 is the conventional threshold for 'same fold'.

Predicted aligned error. Predicted aligned error is AlphaFold's pairwise confidence. Unlike pLDDT (per-residue), PAE is per-residue-pair and captures whether two parts of the structure are correctly placed relative to each other. Units are ångströms of expected positional error.

Solvent-accessible surface area. SASA measures how much of the protein is reachable by solvent. It is computed by rolling a water-sized probe over the atomic surface and summing the exposed area (Å²). Per-residue SASA distinguishes core (buried, low SASA) from surface (exposed, high SASA) residues; total SASA is a whole-molecule size measure.

B-factor. Crystallographic B-factors measure how much each atom's electron density is smeared out, in Å². They rise in mobile loops and surface residues and fall in the buried interior. In AlphaFold models this column is repurposed to hold pLDDT instead.

pLDDT. For AlphaFold models, the B-factor field carries pLDDT — the model's own estimate of local accuracy on a 0–100 scale. Regions with pLDDT<50 should be treated as essentially unmodeled; they often correspond to intrinsically disordered segments.

Backbone torsions (φ/ψ). φ (phi) and ψ (psi) are the two rotatable backbone dihedrals per residue: φ is the C(i-1)–N–Cα–C torsion, ψ is the N–Cα–C–N(i+1) torsion, both in degrees on (−180°, 180°]. α-helical residues cluster near (−60°, −45°); β-strand residues near (−120°, +130°). A Ramachandran plot is simply a scatter of (φ, ψ) for every residue.

Radius of gyration, Cα contacts, bounding box. Radius of gyration (Rg) is the root-mean-square distance of Cα atoms from their centroid — a single number for overall size and compactness. A globular domain of N residues has Rg ≈ 2.2·N^0.38 Å; an extended or disordered chain has a much larger Rg. The Cα contact count is the number of residue pairs whose Cα atoms are within 8 Å and are more than four positions apart in sequence — a standard proxy for tertiary packing density. The bounding box is the smallest axis-aligned box enclosing all Cα atoms.

Secondary structure (3-state, P-SEA). Three-state secondary structure (P-SEA) collapses the eight DSSP classes into helix (a), strand (b), and coil (c). P-SEA assigns these from Cα geometry alone — distances and angles — without requiring backbone oxygens, so it works on any Cα trace.

Secondary structure (8-state, DSSP). Secondary structure is the local, repeating backbone conformation. DSSP classifies it into eight states by reading the hydrogen-bond network: three helix types (H, G, I), two β types (E, B), two non-regular types (T, S), and unstructured coil (-).

Foldseek 3Di. The Foldseek 3Di string encodes local tertiary geometry as a 20-letter alphabet — one character per residue — derived from the relative positions of nearby Cα atoms. Unlike the amino-acid sequence, 3Di is a direct function of the 3D structure, so two proteins with the same fold have similar 3Di strings even at low sequence identity.

mmCIF coordinates. Structure coordinates are given as an mmCIF _atom_site loop: one row per atom with element, residue name, chain id, sequence number, and x/y/z position in Å. Only the four main-chain atoms per residue are included here; side chains are omitted to keep the record compact.

Sequence. This is the polypeptide sequence — one letter per residue, N-terminus first. Length ranges from a few dozen residues for small domains to over a thousand for large multi-domain proteins.